Protein AF-A0A0L0WAA2-F1 (afdb_monomer_lite)

Radius of gyration: 68.84 Å; chains: 1; bounding box: 153×49×194 Å

Organism: Gottschalkia purinilytica (NCBI:txid1503)

Secondary structure (DSSP, 8-state):
------HHHHHHHHTTSS---SEEEEEPEE--SPEEE-STT-EEEEEEEEEE-TTSSSEEEEEEEEEEEEEEE---TT----EEEEEEEEEEEEEETT-SSPEEEEEEEEEEEEEPPTT-S--EEEEEEEEEEEEE-TT-TT-EEEEEEEEEEEEEESEEEEEEEEEEEEEEEE-HHHHHHHHHHHHHHHHHHHHHHHHHHHHHHHHHHHHHHHHHHHHHHHHHHHHHHHHHHHHHHHHHHHHHHHHHHHHHHHHHHHHHHHHHHHHHHHHHHHHHHHHHHHHHHHHHHTTTSSSS---

InterPro domains:
  IPR027972 Protein of unknown function DUF4489 [PF14879] (26-158)

pLDDT: mean 84.7, std 15.63, range [40.78, 98.44]

Foldseek 3Di:
DDPPPPPVVVLVVLLPDDQPDQKDKWWWDADAPWDKDADAFDKDWGIKTKDFLLRARQKKKKKKKKWKKKKKFQDDPPDPDQKKKWKKKKWKWKDWPPDPDTDTDDMDMDIDIDGDDPPDRIDIDMDMDMDMDIDRCPDDNGTTMMITMMMGTNDTGRMMMIIHDIIMMMMIGHPCPVVVVVVVVVVVVVVVVVVVVVVVVVVVVVVVVVVVVVVVVVVVVVVVVVVVVVVVVVVVVVVVVVVVVVVVVVVVVVVVVVVVVVVVVVVVVVVVVVVVVVVVVVVVVVVVVVVVVVPDDDD

Sequence (299 aa):
MSDRFDYREHHRRKCRRDCPKKILLICGNSVSSGVTTHKRGDRIRLASVFVDTSCVCRPIVKIEFSNNIRFETDFDDKCKKEEAQIRIRYDLFRKCKREFTPQLLDTWIFEREIESEKGKIELTTTDTVSFHFCSNNEAHFDERCEYFVVATTEEAENAKATFLKSAISAFVQDDFEEDEKEEKEHHHRREEEEHRRRKEREHCRREEEERCRREEEEHRRRKEREHYRREEEERCRREEEYRRRKEREHHRREEEERCRREEEEHRRRKEREHRRKEGRRERKRNHIDDFYWEFDFNI

Structure (mmCIF, N/CA/C/O backbone):
data_AF-A0A0L0WAA2-F1
#
_entry.id   AF-A0A0L0WAA2-F1
#
loop_
_atom_site.group_PDB
_atom_site.id
_atom_site.type_symbol
_atom_site.label_atom_id
_atom_site.label_alt_id
_atom_site.label_comp_id
_atom_site.label_asym_id
_atom_site.label_entity_id
_atom_site.label_seq_id
_atom_site.pdbx_PDB_ins_code
_atom_site.Cartn_x
_atom_site.Cartn_y
_atom_site.Cartn_z
_atom_site.occupancy
_atom_site.B_iso_or_equiv
_atom_site.auth_seq_id
_atom_site.auth_comp_id
_atom_site.auth_asym_id
_atom_site.auth_atom_id
_atom_site.pdbx_PDB_model_num
ATOM 1 N N . MET A 1 1 ? -21.030 13.185 -12.677 1.00 40.78 1 MET A N 1
ATOM 2 C CA . MET A 1 1 ? -20.722 11.880 -12.059 1.00 40.78 1 MET A CA 1
ATOM 3 C C . MET A 1 1 ? -19.889 11.111 -13.064 1.00 40.78 1 MET A C 1
ATOM 5 O O . MET A 1 1 ? -20.448 10.445 -13.919 1.00 40.78 1 MET A O 1
ATOM 9 N N . SER A 1 2 ? -18.576 11.338 -13.062 1.00 41.94 2 SER A N 1
ATOM 10 C CA . SER A 1 2 ? -17.657 10.574 -13.905 1.00 41.94 2 SER A CA 1
ATOM 11 C C . SER A 1 2 ? -17.269 9.329 -13.130 1.00 41.94 2 SER A C 1
ATOM 13 O O . SER A 1 2 ? -16.678 9.458 -12.056 1.00 41.94 2 SER A O 1
ATOM 15 N N . ASP A 1 3 ? -17.617 8.156 -13.653 1.00 44.72 3 ASP A N 1
ATOM 16 C CA . ASP A 1 3 ? -17.055 6.891 -13.197 1.00 44.72 3 ASP A CA 1
ATOM 17 C C . ASP A 1 3 ? -15.532 6.996 -13.296 1.00 44.72 3 ASP A C 1
ATOM 19 O O . ASP A 1 3 ? -14.950 6.982 -14.384 1.00 44.72 3 ASP A O 1
ATOM 23 N N . ARG A 1 4 ? -14.868 7.158 -12.146 1.00 45.38 4 ARG A N 1
ATOM 24 C CA . ARG A 1 4 ? -13.441 6.868 -12.030 1.00 45.38 4 ARG A CA 1
ATOM 25 C C . ARG A 1 4 ? -13.322 5.372 -12.259 1.00 45.38 4 ARG A C 1
ATOM 27 O O . ARG A 1 4 ? -13.517 4.590 -11.337 1.00 45.38 4 ARG A O 1
ATOM 34 N N . PHE A 1 5 ? -13.056 4.992 -13.503 1.00 50.69 5 PHE A N 1
ATOM 35 C CA . PHE A 1 5 ? -12.617 3.650 -13.839 1.00 50.69 5 PHE A CA 1
ATOM 36 C C . PHE A 1 5 ? -11.362 3.382 -13.006 1.00 50.69 5 PHE A C 1
ATOM 38 O O . PHE A 1 5 ? -10.297 3.940 -13.280 1.00 50.69 5 PHE A O 1
ATOM 45 N N . ASP A 1 6 ? -11.511 2.613 -11.928 1.00 56.47 6 ASP A N 1
ATOM 46 C CA . ASP A 1 6 ? -10.392 2.220 -11.087 1.00 56.47 6 ASP A CA 1
ATOM 47 C C . ASP A 1 6 ? -9.574 1.194 -11.871 1.00 56.47 6 ASP A C 1
ATOM 49 O O . ASP A 1 6 ? -9.855 -0.008 -11.873 1.00 56.47 6 ASP A O 1
ATOM 53 N N . TYR A 1 7 ? -8.594 1.707 -12.619 1.00 53.12 7 TYR A N 1
ATOM 54 C CA . TYR A 1 7 ? -7.679 0.927 -13.446 1.00 53.12 7 TYR A CA 1
ATOM 55 C C . TYR A 1 7 ? -7.130 -0.271 -12.644 1.00 53.12 7 TYR A C 1
ATOM 57 O O . TYR A 1 7 ? -7.097 -1.390 -13.159 1.00 53.12 7 TYR A O 1
ATOM 65 N N . ARG A 1 8 ? -6.834 -0.091 -11.343 1.00 54.56 8 ARG A N 1
ATOM 66 C CA . ARG A 1 8 ? -6.299 -1.141 -10.456 1.00 54.56 8 ARG A CA 1
ATOM 67 C C . ARG A 1 8 ? -7.242 -2.335 -10.274 1.00 54.56 8 ARG A C 1
ATOM 69 O O . ARG A 1 8 ? -6.770 -3.472 -10.216 1.00 54.56 8 ARG A O 1
ATOM 76 N N . GLU A 1 9 ? -8.558 -2.128 -10.215 1.00 58.09 9 GLU A N 1
ATOM 77 C CA . GLU A 1 9 ? -9.506 -3.229 -9.987 1.00 58.09 9 GLU A CA 1
ATOM 78 C C . GLU A 1 9 ? -9.706 -4.095 -11.245 1.00 58.09 9 GLU A C 1
ATOM 80 O O . GLU A 1 9 ? -9.811 -5.323 -11.156 1.00 58.09 9 GLU A O 1
ATOM 85 N N . HIS A 1 10 ? -9.671 -3.484 -12.435 1.00 58.81 10 HIS A N 1
ATOM 86 C CA . HIS A 1 10 ? -9.688 -4.220 -13.703 1.00 58.81 10 HIS A CA 1
ATOM 87 C C . HIS A 1 10 ? -8.407 -5.060 -13.889 1.00 58.81 10 HIS A C 1
ATOM 89 O O . HIS A 1 10 ? -8.474 -6.205 -14.350 1.00 58.81 10 HIS A O 1
ATOM 95 N N . HIS A 1 11 ? -7.246 -4.544 -13.461 1.00 56.97 11 HIS A N 1
ATOM 96 C CA . HIS A 1 11 ? -5.961 -5.255 -13.523 1.00 56.97 11 HIS A CA 1
ATOM 97 C C . HIS A 1 11 ? -5.935 -6.538 -12.682 1.00 56.97 11 HIS A C 1
ATOM 99 O O . HIS A 1 11 ? -5.558 -7.595 -13.194 1.00 56.97 11 HIS A O 1
ATOM 105 N N . ARG A 1 12 ? -6.431 -6.494 -11.436 1.00 58.66 12 ARG A N 1
ATOM 106 C CA . ARG A 1 12 ? -6.496 -7.680 -10.556 1.00 58.66 12 ARG A CA 1
ATOM 107 C C . ARG A 1 12 ? -7.347 -8.818 -11.130 1.00 58.66 12 ARG A C 1
ATOM 109 O O . ARG A 1 12 ? -7.097 -9.985 -10.829 1.00 58.66 12 ARG A O 1
ATOM 116 N N . ARG A 1 13 ? -8.349 -8.508 -11.962 1.00 58.72 13 ARG A N 1
ATOM 117 C CA . ARG A 1 13 ? -9.234 -9.517 -12.571 1.00 58.72 13 ARG A CA 1
ATOM 118 C C . ARG A 1 13 ? -8.616 -10.196 -13.800 1.00 58.72 13 ARG A C 1
ATOM 120 O O . ARG A 1 13 ? -8.837 -11.392 -13.973 1.00 58.72 13 ARG A O 1
ATOM 127 N N . LYS A 1 14 ? -7.827 -9.482 -14.619 1.00 57.78 14 LYS A N 1
ATOM 128 C CA . LYS A 1 14 ? -7.206 -10.030 -15.848 1.00 57.78 14 LYS A CA 1
ATOM 129 C C . LYS A 1 14 ? -5.968 -10.893 -15.551 1.00 57.78 14 LYS A C 1
ATOM 131 O O . LYS A 1 14 ? -5.749 -11.897 -16.218 1.00 57.78 14 LYS A O 1
ATOM 136 N N . CYS A 1 15 ? -5.230 -10.564 -14.491 1.00 62.72 15 CYS A N 1
ATOM 137 C CA . CYS A 1 15 ? -4.008 -11.261 -14.077 1.00 62.72 15 CYS A CA 1
ATOM 138 C C . CYS A 1 15 ? -4.201 -12.666 -13.483 1.00 62.72 15 CYS A C 1
ATOM 140 O O . CYS A 1 15 ? -3.246 -13.425 -13.354 1.00 62.72 15 CYS A O 1
ATOM 142 N N . ARG A 1 16 ? -5.428 -13.034 -13.100 1.00 56.88 16 ARG A N 1
ATOM 143 C CA . ARG A 1 16 ? -5.663 -14.174 -12.202 1.00 56.88 16 ARG A CA 1
ATOM 144 C C . ARG A 1 16 ? -5.927 -15.529 -12.858 1.00 56.88 16 ARG A C 1
ATOM 146 O O . ARG A 1 16 ? -6.114 -16.472 -12.095 1.00 56.88 16 ARG A O 1
ATOM 153 N N . ARG A 1 17 ? -6.021 -15.666 -14.191 1.00 56.12 17 ARG A N 1
ATOM 154 C CA . ARG A 1 17 ? -6.556 -16.927 -14.755 1.00 56.12 17 ARG A CA 1
ATOM 155 C C . ARG A 1 17 ? -5.656 -17.772 -15.658 1.00 56.12 17 ARG A C 1
ATOM 157 O O . ARG A 1 17 ? -5.661 -18.964 -15.413 1.00 56.12 17 ARG A O 1
ATOM 164 N N . ASP A 1 18 ? -4.817 -17.254 -16.561 1.00 62.84 18 ASP A N 1
ATOM 165 C CA . ASP A 1 18 ? -4.109 -18.158 -17.506 1.00 62.84 18 ASP A CA 1
ATOM 166 C C . ASP A 1 18 ? -2.729 -17.664 -18.004 1.00 62.84 18 ASP A C 1
ATOM 168 O O . ASP A 1 18 ? -2.376 -17.843 -19.168 1.00 62.84 18 ASP A O 1
ATOM 172 N N . CYS A 1 19 ? -1.915 -17.025 -17.156 1.00 66.50 19 CYS A N 1
ATOM 173 C CA . CYS A 1 19 ? -0.572 -16.559 -17.544 1.00 66.50 19 CYS A CA 1
ATOM 174 C C . CYS A 1 19 ? 0.540 -17.406 -16.894 1.00 66.50 19 CYS A C 1
ATOM 176 O O . CYS A 1 19 ? 0.898 -17.172 -15.742 1.00 66.50 19 CYS A O 1
ATOM 178 N N . PRO A 1 20 ? 1.113 -18.401 -17.600 1.00 65.69 20 PRO A N 1
ATOM 179 C CA . PRO A 1 20 ? 2.105 -19.314 -17.025 1.00 65.69 20 PRO A CA 1
ATOM 180 C C . PRO A 1 20 ? 3.526 -18.729 -16.913 1.00 65.69 20 PRO A C 1
ATOM 182 O O . PRO A 1 20 ? 4.398 -19.368 -16.325 1.00 65.69 20 PRO A O 1
ATOM 185 N N . LYS A 1 21 ? 3.808 -17.553 -17.495 1.00 65.25 21 LYS A N 1
ATOM 186 C CA . LYS A 1 21 ? 5.178 -17.035 -17.646 1.00 65.25 21 LYS A CA 1
ATOM 187 C C . LYS A 1 21 ? 5.460 -15.890 -16.674 1.00 65.25 21 LYS A C 1
ATOM 189 O O . LYS A 1 21 ? 5.058 -14.763 -16.918 1.00 65.25 21 LYS A O 1
ATOM 194 N N . LYS A 1 22 ? 6.209 -16.187 -15.610 1.00 73.56 22 LYS A N 1
ATOM 195 C CA . LYS A 1 22 ? 6.680 -15.188 -14.630 1.00 73.56 22 LYS A CA 1
ATOM 196 C C . LYS A 1 22 ? 7.890 -14.383 -15.116 1.00 73.56 22 LYS A C 1
ATOM 198 O O . LYS A 1 22 ? 8.146 -13.292 -14.622 1.00 73.56 22 LYS A O 1
ATOM 203 N N . ILE A 1 23 ? 8.650 -14.952 -16.054 1.00 85.00 23 ILE A N 1
ATOM 204 C CA . ILE A 1 23 ? 9.876 -14.375 -16.606 1.00 85.00 23 ILE A CA 1
ATOM 205 C C . ILE A 1 23 ? 9.907 -14.654 -18.112 1.00 85.00 23 ILE A C 1
ATOM 207 O O . ILE A 1 23 ? 9.675 -15.790 -18.537 1.00 85.00 23 ILE A O 1
ATOM 211 N N . LEU A 1 24 ? 10.205 -13.635 -18.917 1.00 89.69 24 LEU A N 1
ATOM 212 C CA . LEU A 1 24 ? 10.452 -13.757 -20.354 1.00 89.69 24 LEU A CA 1
ATOM 213 C C . LEU A 1 24 ? 11.875 -13.306 -20.666 1.00 89.69 24 LEU A C 1
ATOM 215 O O . LEU A 1 24 ? 12.272 -12.209 -20.289 1.00 89.69 24 LEU A O 1
ATOM 219 N N . LEU A 1 25 ? 12.611 -14.122 -21.415 1.00 93.69 25 LEU A N 1
ATOM 220 C CA . LEU A 1 25 ? 13.865 -13.722 -22.043 1.00 93.69 25 LEU A CA 1
ATOM 221 C C . LEU A 1 25 ? 13.669 -13.756 -23.555 1.00 93.69 25 LEU A C 1
ATOM 223 O O . LEU A 1 25 ? 13.279 -14.784 -24.110 1.00 93.69 25 LEU A O 1
ATOM 227 N N . ILE A 1 26 ? 13.903 -12.624 -24.210 1.00 95.50 26 ILE A N 1
ATOM 228 C CA . ILE A 1 26 ? 13.638 -12.440 -25.633 1.00 95.50 26 ILE A CA 1
ATOM 229 C C . ILE A 1 26 ? 14.907 -11.923 -26.298 1.00 95.50 26 ILE A C 1
ATOM 231 O O . ILE A 1 26 ? 15.427 -10.868 -25.938 1.00 95.50 26 ILE A O 1
ATOM 235 N N . CYS A 1 27 ? 15.398 -12.655 -27.292 1.00 96.56 27 CYS A N 1
ATOM 236 C CA . CYS A 1 27 ? 16.476 -12.191 -28.155 1.00 96.56 27 CYS A CA 1
ATOM 237 C C . CYS A 1 27 ? 15.894 -11.352 -29.296 1.00 96.56 27 CYS A C 1
ATOM 239 O O . CYS A 1 27 ? 14.884 -11.718 -29.898 1.00 96.56 27 CYS A O 1
ATOM 241 N N . GLY A 1 28 ? 16.522 -10.218 -29.583 1.00 94.69 28 GLY A N 1
ATOM 242 C CA . GLY A 1 28 ? 16.161 -9.364 -30.699 1.00 94.69 28 GLY A CA 1
ATOM 243 C C . GLY A 1 28 ? 16.836 -9.758 -32.005 1.00 94.69 28 GLY A C 1
ATOM 244 O O . GLY A 1 28 ? 17.764 -10.562 -32.056 1.00 94.69 28 GLY A O 1
ATOM 245 N N . ASN A 1 29 ? 16.363 -9.122 -33.067 1.00 94.56 29 ASN A N 1
ATOM 246 C CA . ASN A 1 29 ? 16.971 -9.144 -34.384 1.00 94.56 29 ASN A CA 1
ATOM 247 C C . ASN A 1 29 ? 18.016 -8.035 -34.480 1.00 94.56 29 ASN A C 1
ATOM 249 O O . ASN A 1 29 ? 17.826 -6.936 -33.952 1.00 94.56 29 ASN A O 1
ATOM 253 N N . SER A 1 30 ? 19.087 -8.293 -35.214 1.00 89.94 30 SER A N 1
ATOM 254 C CA . SER A 1 30 ? 20.117 -7.301 -35.480 1.00 89.94 30 SER A CA 1
ATOM 255 C C . SER A 1 30 ? 20.513 -7.262 -36.939 1.00 89.94 30 SER A C 1
ATOM 257 O O . SER A 1 30 ? 20.280 -8.202 -37.701 1.00 89.94 30 SER A O 1
ATOM 259 N N . VAL A 1 31 ? 21.115 -6.144 -37.334 1.00 82.06 31 VAL A N 1
ATOM 260 C CA . VAL A 1 31 ? 21.736 -6.032 -38.647 1.00 82.06 31 VAL A CA 1
ATOM 261 C C . VAL A 1 31 ? 23.083 -6.753 -38.586 1.00 82.06 31 VAL A C 1
ATOM 263 O O . VAL A 1 31 ? 24.040 -6.279 -37.980 1.00 82.06 31 VAL A O 1
ATOM 266 N N . SER A 1 32 ? 23.138 -7.953 -39.164 1.00 65.44 32 SER A N 1
ATOM 267 C CA . SER A 1 32 ? 24.325 -8.818 -39.141 1.00 65.44 32 SER A CA 1
ATOM 268 C C . SER A 1 32 ? 25.432 -8.356 -40.090 1.00 65.44 32 SER A C 1
ATOM 270 O O . SER A 1 32 ? 26.602 -8.665 -39.870 1.00 65.44 32 SER A O 1
ATOM 272 N N . SER A 1 33 ? 25.069 -7.637 -41.153 1.00 72.88 33 SER A N 1
ATOM 273 C CA . SER A 1 33 ? 26.006 -7.152 -42.164 1.00 72.88 33 SER A CA 1
ATOM 274 C C . SER A 1 33 ? 26.511 -5.780 -41.754 1.00 72.88 33 SER A C 1
ATOM 276 O O . SER A 1 33 ? 25.714 -4.854 -41.637 1.00 72.88 33 SER A O 1
ATOM 278 N N . GLY A 1 34 ? 27.817 -5.674 -41.503 1.00 79.31 34 GLY A N 1
ATOM 279 C CA . GLY A 1 34 ? 28.433 -4.464 -40.972 1.00 79.31 34 GLY A CA 1
ATOM 280 C C . GLY A 1 34 ? 27.985 -3.210 -41.716 1.00 79.31 34 GLY A C 1
ATOM 281 O O . GLY A 1 34 ? 28.199 -3.103 -42.923 1.00 79.31 34 GLY A O 1
ATOM 282 N N . VAL A 1 35 ? 27.333 -2.286 -41.008 1.00 86.00 35 VAL A N 1
ATOM 283 C CA . VAL A 1 35 ? 26.841 -1.042 -41.609 1.00 86.00 35 VAL A CA 1
ATOM 284 C C . VAL A 1 35 ? 27.875 0.041 -41.374 1.00 86.00 35 VAL A C 1
ATOM 286 O O . VAL A 1 35 ? 28.273 0.287 -40.236 1.00 86.00 35 VAL A O 1
ATOM 289 N N . THR A 1 36 ? 28.317 0.674 -42.452 1.00 85.44 36 THR A N 1
ATOM 290 C CA . THR A 1 36 ? 29.324 1.731 -42.405 1.00 85.44 36 THR A CA 1
ATOM 291 C C . THR A 1 36 ? 28.667 3.102 -42.384 1.00 85.44 36 THR A C 1
ATOM 293 O O . THR A 1 36 ? 27.793 3.374 -43.207 1.00 85.44 36 THR A O 1
ATOM 296 N N . THR A 1 37 ? 29.147 3.978 -41.513 1.00 84.69 37 THR A N 1
ATOM 297 C CA . THR A 1 37 ? 28.809 5.401 -41.482 1.00 84.69 37 THR A CA 1
ATOM 298 C C . THR A 1 37 ? 30.073 6.232 -41.667 1.00 84.69 37 THR A C 1
ATOM 300 O O . THR A 1 37 ? 31.139 5.893 -41.147 1.00 84.69 37 THR A O 1
ATOM 303 N N . HIS A 1 38 ? 29.953 7.293 -42.455 1.00 79.56 38 HIS A N 1
ATOM 304 C CA . HIS A 1 38 ? 31.058 8.207 -42.756 1.00 79.56 38 HIS A CA 1
ATOM 305 C C . HIS A 1 38 ? 30.597 9.662 -42.875 1.00 79.56 38 HIS A C 1
ATOM 307 O O . HIS A 1 38 ? 31.429 10.548 -43.049 1.00 79.56 38 HIS A O 1
ATOM 313 N N . LYS A 1 39 ? 29.285 9.934 -42.800 1.00 86.38 39 LYS A N 1
ATOM 314 C CA . LYS A 1 39 ? 28.746 11.287 -42.909 1.00 86.38 39 LYS A CA 1
ATOM 315 C C . LYS A 1 39 ? 28.014 11.682 -41.641 1.00 86.38 39 LYS A C 1
ATOM 317 O O . LYS A 1 39 ? 27.246 10.923 -41.049 1.00 86.38 39 LYS A O 1
ATOM 322 N N . ARG A 1 40 ? 28.218 12.940 -41.263 1.00 90.56 40 ARG A N 1
ATOM 323 C CA . ARG A 1 40 ? 27.422 13.603 -40.237 1.00 90.56 40 ARG A CA 1
ATOM 324 C C . ARG A 1 40 ? 25.937 13.529 -40.598 1.00 90.56 40 ARG A C 1
ATOM 326 O O . ARG A 1 40 ? 25.539 13.925 -41.691 1.00 90.56 40 ARG A O 1
ATOM 333 N N . GLY A 1 41 ? 25.131 13.067 -39.651 1.00 91.12 41 GLY A N 1
ATOM 334 C CA . GLY A 1 41 ? 23.687 12.907 -39.786 1.00 91.12 41 GLY A CA 1
ATOM 335 C C . GLY A 1 41 ? 23.235 11.538 -40.295 1.00 91.12 41 GLY A C 1
ATOM 336 O O . GLY A 1 41 ? 22.026 11.316 -40.358 1.00 91.12 41 GLY A O 1
ATOM 337 N N . ASP A 1 42 ? 24.149 10.615 -40.618 1.00 92.44 42 ASP A N 1
ATOM 338 C CA . ASP A 1 42 ? 23.788 9.240 -40.971 1.00 92.44 42 ASP A CA 1
ATOM 339 C C . ASP A 1 42 ? 23.058 8.579 -39.792 1.00 92.44 42 ASP A C 1
ATOM 341 O O . ASP A 1 42 ? 23.566 8.547 -38.669 1.00 92.44 42 ASP A O 1
ATOM 345 N N . ARG A 1 43 ? 21.848 8.062 -40.046 1.00 95.31 43 ARG A N 1
ATOM 346 C CA . ARG A 1 43 ? 21.000 7.383 -39.054 1.00 95.31 43 ARG A CA 1
ATOM 347 C C . ARG A 1 43 ? 20.798 5.933 -39.449 1.00 95.31 43 ARG A C 1
ATOM 349 O O . ARG A 1 43 ? 20.214 5.646 -40.493 1.00 95.31 43 ARG A O 1
ATOM 356 N N . ILE A 1 44 ? 21.234 5.019 -38.592 1.00 94.62 44 ILE A N 1
ATOM 357 C CA . ILE A 1 44 ? 21.217 3.583 -38.859 1.00 94.62 44 ILE A CA 1
ATOM 358 C C . ILE A 1 44 ? 20.502 2.872 -37.719 1.00 94.62 44 ILE A C 1
ATOM 360 O O . ILE A 1 44 ? 20.854 3.010 -36.550 1.00 94.62 44 ILE A O 1
ATOM 364 N N . ARG A 1 45 ? 19.502 2.062 -38.060 1.00 96.38 45 ARG A N 1
ATOM 365 C CA . ARG A 1 45 ? 18.852 1.166 -37.105 1.00 96.38 45 ARG A CA 1
ATOM 366 C C . ARG A 1 45 ? 19.720 -0.077 -36.911 1.00 96.38 45 ARG A C 1
ATOM 368 O O . ARG A 1 45 ? 19.925 -0.820 -37.864 1.00 96.38 45 ARG A O 1
ATOM 375 N N . LEU A 1 46 ? 20.208 -0.303 -35.693 1.00 96.31 46 LEU A N 1
ATOM 376 C CA . LEU A 1 46 ? 21.191 -1.355 -35.403 1.00 96.31 46 LEU A CA 1
ATOM 377 C C . LEU A 1 46 ? 20.554 -2.682 -34.986 1.00 96.31 46 LEU A C 1
ATOM 379 O O . LEU A 1 46 ? 20.964 -3.754 -35.433 1.00 96.31 46 LEU A O 1
ATOM 383 N N . ALA A 1 47 ? 19.551 -2.619 -34.114 1.00 97.19 47 ALA A N 1
ATOM 384 C CA . ALA A 1 47 ? 18.892 -3.804 -33.585 1.00 97.19 47 ALA A CA 1
ATOM 385 C C . ALA A 1 47 ? 17.462 -3.498 -33.134 1.00 97.19 47 ALA A C 1
ATOM 387 O O . ALA A 1 47 ? 17.107 -2.341 -32.887 1.00 97.19 47 ALA A O 1
ATOM 388 N N . SER A 1 48 ? 16.642 -4.541 -33.028 1.00 97.44 48 SER A N 1
ATOM 389 C CA . SER A 1 48 ? 15.267 -4.456 -32.542 1.00 97.44 48 SER A CA 1
ATOM 390 C C . SER A 1 48 ? 14.799 -5.723 -31.836 1.00 97.44 48 SER A C 1
ATOM 392 O O . SER A 1 48 ? 15.065 -6.817 -32.322 1.00 97.44 48 SER A O 1
ATOM 394 N N . VAL A 1 49 ? 14.018 -5.596 -30.767 1.00 97.31 49 VAL A N 1
ATOM 395 C CA . VAL A 1 49 ? 13.362 -6.711 -30.071 1.00 97.31 49 VAL A CA 1
ATOM 396 C C . VAL A 1 49 ? 11.869 -6.435 -29.915 1.00 97.31 49 VAL A C 1
ATOM 398 O O . VAL A 1 49 ? 11.463 -5.320 -29.593 1.00 97.31 49 VAL A O 1
ATOM 401 N N . PHE A 1 50 ? 11.044 -7.455 -30.149 1.00 95.69 50 PHE A N 1
ATOM 402 C CA . PHE A 1 50 ? 9.605 -7.390 -29.905 1.00 95.69 50 PHE A CA 1
ATOM 403 C C . PHE A 1 50 ? 9.294 -7.999 -28.548 1.00 95.69 50 PHE A C 1
ATOM 405 O O . PHE A 1 50 ? 9.542 -9.180 -28.323 1.00 95.69 50 PHE A O 1
ATOM 412 N N . VAL A 1 51 ? 8.722 -7.196 -27.662 1.00 93.56 51 VAL A N 1
ATOM 413 C CA . VAL A 1 51 ? 8.343 -7.611 -26.317 1.00 93.56 51 VAL A CA 1
ATOM 414 C C . VAL A 1 51 ? 6.828 -7.715 -26.259 1.00 93.56 51 VAL A C 1
ATOM 416 O O . VAL A 1 51 ? 6.119 -6.738 -26.496 1.00 93.56 51 VAL A O 1
ATOM 419 N N . ASP A 1 52 ? 6.331 -8.918 -25.982 1.00 90.12 52 ASP A N 1
ATOM 420 C CA . ASP A 1 52 ? 4.907 -9.185 -25.796 1.00 90.12 52 ASP A CA 1
ATOM 421 C C . ASP A 1 52 ? 4.630 -9.372 -24.304 1.00 90.12 52 ASP A C 1
ATOM 423 O O . ASP A 1 52 ? 4.935 -10.416 -23.725 1.00 90.12 52 ASP A O 1
ATOM 427 N N . THR A 1 53 ? 4.100 -8.325 -23.675 1.00 87.69 53 THR A N 1
ATOM 428 C CA . THR A 1 53 ? 3.785 -8.311 -22.244 1.00 87.69 53 THR A CA 1
ATOM 429 C C . THR A 1 53 ? 2.337 -8.694 -21.947 1.00 87.69 53 THR A C 1
ATOM 431 O O . THR A 1 53 ? 1.919 -8.627 -20.797 1.00 87.69 53 THR A O 1
ATOM 434 N N . SER A 1 54 ? 1.569 -9.147 -22.949 1.00 83.62 54 SER A N 1
ATOM 435 C CA . SER A 1 54 ? 0.146 -9.496 -22.787 1.00 83.62 54 SER A CA 1
ATOM 436 C C . SER A 1 54 ? -0.118 -10.589 -21.745 1.00 83.62 54 SER A C 1
ATOM 438 O O . SER A 1 54 ? -1.229 -10.686 -21.223 1.00 83.62 54 SER A O 1
ATOM 440 N N . CYS A 1 55 ? 0.899 -11.398 -21.431 1.00 80.38 55 CYS A N 1
ATOM 441 C CA . CYS A 1 55 ? 0.832 -12.478 -20.449 1.00 80.38 55 CYS A CA 1
ATOM 442 C C . CYS A 1 55 ? 1.676 -12.240 -19.185 1.00 80.38 55 CYS A C 1
ATOM 444 O O . CYS A 1 55 ? 1.978 -13.206 -18.488 1.00 80.38 55 CYS A O 1
ATOM 446 N N . VAL A 1 56 ? 2.103 -11.004 -18.911 1.00 81.94 56 VAL A N 1
ATOM 447 C CA . VAL A 1 56 ? 2.873 -10.653 -17.705 1.00 81.94 56 VAL A CA 1
ATOM 448 C C . VAL A 1 56 ? 2.109 -9.575 -16.946 1.00 81.94 56 VAL A C 1
ATOM 450 O O . VAL A 1 56 ? 1.674 -8.589 -17.544 1.00 81.94 56 VAL A O 1
ATOM 453 N N . CYS A 1 57 ? 1.917 -9.755 -15.644 1.00 78.62 57 CYS A N 1
ATOM 454 C CA . CYS A 1 57 ? 1.322 -8.729 -14.803 1.00 78.62 57 CYS A CA 1
ATOM 455 C C . CYS A 1 57 ? 2.400 -7.725 -14.424 1.00 78.62 57 CYS A C 1
ATOM 457 O O . CYS A 1 57 ? 3.555 -8.085 -14.255 1.00 78.62 57 CYS A O 1
ATOM 459 N N . ARG A 1 58 ? 2.059 -6.433 -14.413 1.00 79.38 58 ARG A N 1
ATOM 460 C CA . ARG A 1 58 ? 3.004 -5.361 -14.055 1.00 79.38 58 ARG A CA 1
ATOM 461 C C . ARG A 1 58 ? 4.440 -5.557 -14.622 1.00 79.38 58 ARG A C 1
ATOM 463 O O . ARG A 1 58 ? 5.398 -5.483 -13.862 1.00 79.38 58 ARG A O 1
ATOM 470 N N . PRO A 1 59 ? 4.614 -5.841 -15.933 1.00 87.19 59 PRO A N 1
ATOM 471 C CA . PRO A 1 59 ? 5.900 -6.104 -16.564 1.00 87.19 59 PRO A CA 1
ATOM 472 C C . PRO A 1 59 ? 6.921 -5.005 -16.290 1.00 87.19 59 PRO A C 1
ATOM 474 O O . PRO A 1 59 ? 6.762 -3.855 -16.712 1.00 87.19 59 PRO A O 1
ATOM 477 N N . ILE A 1 60 ? 8.026 -5.418 -15.689 1.00 90.00 60 ILE A N 1
ATOM 478 C CA . ILE A 1 60 ? 9.287 -4.695 -15.680 1.00 90.00 60 ILE A CA 1
ATOM 479 C C . ILE A 1 60 ? 10.067 -5.172 -16.898 1.00 90.00 60 ILE A C 1
ATOM 481 O O . ILE A 1 60 ? 10.419 -6.348 -16.992 1.00 90.00 60 ILE A O 1
ATOM 485 N N . VAL A 1 61 ? 10.314 -4.271 -17.850 1.00 93.19 61 VAL A N 1
ATOM 486 C CA . VAL A 1 61 ? 11.081 -4.579 -19.063 1.00 93.19 61 VAL A CA 1
ATOM 487 C C . VAL A 1 61 ? 12.489 -4.027 -18.910 1.00 93.19 61 VAL A C 1
ATOM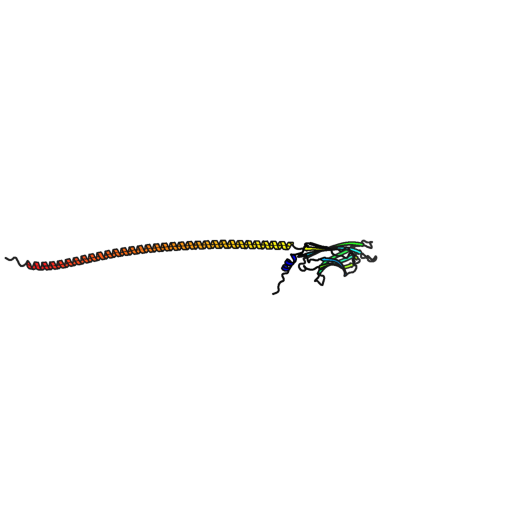 489 O O . VAL A 1 61 ? 12.687 -2.813 -18.856 1.00 93.19 61 VAL A O 1
ATOM 492 N N . LYS A 1 62 ? 13.472 -4.923 -18.894 1.00 96.12 62 LYS A N 1
ATOM 493 C CA . LYS A 1 62 ? 14.895 -4.606 -18.964 1.00 96.12 62 LYS A CA 1
ATOM 494 C C . LYS A 1 62 ? 15.405 -4.881 -20.375 1.00 96.12 62 LYS A C 1
ATOM 496 O O . LYS A 1 62 ? 15.285 -5.996 -20.870 1.00 96.12 62 LYS A O 1
ATOM 501 N N . ILE A 1 63 ? 15.976 -3.874 -21.017 1.00 97.69 63 ILE A N 1
ATOM 502 C CA . ILE A 1 63 ? 16.626 -3.970 -22.322 1.00 97.69 63 ILE A CA 1
ATOM 503 C C . ILE A 1 63 ? 18.133 -4.002 -22.112 1.00 97.69 63 ILE A C 1
ATOM 505 O O . ILE A 1 63 ? 18.676 -3.194 -21.361 1.00 97.69 63 ILE A O 1
ATOM 509 N N . GLU A 1 64 ? 18.804 -4.911 -22.805 1.00 98.19 64 GLU A N 1
ATOM 510 C CA . GLU A 1 64 ? 20.260 -4.977 -22.867 1.00 98.19 64 GLU A CA 1
ATOM 511 C C . GLU A 1 64 ? 20.683 -4.859 -24.327 1.00 98.19 64 GLU A C 1
ATOM 513 O O . GLU A 1 64 ? 20.160 -5.555 -25.200 1.00 98.19 64 GLU A O 1
ATOM 518 N N . PHE A 1 65 ? 21.614 -3.952 -24.602 1.00 97.94 65 PHE A N 1
ATOM 519 C CA . PHE A 1 65 ? 22.166 -3.746 -25.932 1.00 97.94 65 PHE A CA 1
ATOM 520 C C . PHE A 1 65 ? 23.684 -3.843 -25.886 1.00 97.94 65 PHE A C 1
ATOM 522 O O . PHE A 1 65 ? 24.324 -3.342 -24.961 1.00 97.94 65 PHE A O 1
ATOM 529 N N . SER A 1 66 ? 24.258 -4.456 -26.916 1.00 97.19 66 SER A N 1
ATOM 530 C CA . SER A 1 66 ? 25.694 -4.446 -27.165 1.00 97.19 66 SER A CA 1
ATOM 531 C C . SER A 1 66 ? 25.985 -4.309 -28.654 1.00 97.19 66 SER A C 1
ATOM 533 O O . SER A 1 66 ? 25.219 -4.759 -29.509 1.00 97.19 66 SER A O 1
ATOM 535 N N . ASN A 1 67 ? 27.095 -3.664 -28.982 1.00 95.94 67 ASN A N 1
ATOM 536 C CA . ASN A 1 67 ? 27.560 -3.510 -30.345 1.00 95.94 67 ASN A CA 1
ATOM 537 C C . ASN A 1 67 ? 29.079 -3.368 -30.381 1.00 95.94 67 ASN A C 1
ATOM 539 O O . ASN A 1 67 ? 29.660 -2.693 -29.537 1.00 95.94 67 ASN A O 1
ATOM 543 N N . ASN A 1 68 ? 29.704 -3.959 -31.395 1.00 94.88 68 ASN A N 1
ATOM 544 C CA . ASN A 1 68 ? 31.113 -3.744 -31.675 1.00 94.88 68 ASN A CA 1
ATOM 545 C C . ASN A 1 68 ? 31.232 -2.691 -32.771 1.00 94.88 68 ASN A C 1
ATOM 547 O O . ASN A 1 68 ? 30.571 -2.801 -33.798 1.00 94.88 68 ASN A O 1
ATOM 551 N N . ILE A 1 69 ? 32.097 -1.705 -32.598 1.00 94.31 69 ILE A N 1
ATOM 552 C CA . ILE A 1 69 ? 32.328 -0.665 -33.595 1.00 94.31 69 ILE A CA 1
ATOM 553 C C . ILE A 1 69 ? 33.758 -0.812 -34.073 1.00 94.31 69 ILE A C 1
ATOM 555 O O . ILE A 1 69 ? 34.690 -0.673 -33.283 1.00 94.31 69 ILE A O 1
ATOM 559 N N . ARG A 1 70 ? 33.935 -1.109 -35.359 1.00 93.94 70 ARG A N 1
ATOM 560 C CA . ARG A 1 70 ? 35.240 -1.050 -36.013 1.00 93.94 70 ARG A CA 1
ATOM 561 C C . ARG A 1 70 ? 35.446 0.352 -36.567 1.00 93.94 70 ARG A C 1
ATOM 563 O O . ARG A 1 70 ? 34.600 0.833 -37.314 1.00 93.94 70 ARG A O 1
ATOM 570 N N . PHE A 1 71 ? 36.575 0.962 -36.244 1.00 90.50 71 PHE A N 1
ATOM 571 C CA . PHE A 1 71 ? 36.977 2.256 -36.777 1.00 90.50 71 PHE A CA 1
ATOM 572 C C . PHE A 1 71 ? 38.077 2.052 -37.804 1.00 90.50 71 PHE A C 1
ATOM 574 O O . PHE A 1 71 ? 38.992 1.264 -37.573 1.00 90.50 71 PHE A O 1
ATOM 581 N N . GLU A 1 72 ? 37.953 2.743 -38.926 1.00 89.50 72 GLU A N 1
ATOM 582 C CA . GLU A 1 72 ? 38.928 2.794 -40.009 1.00 89.50 72 GLU A CA 1
ATOM 583 C C . GLU A 1 72 ? 39.267 4.271 -40.222 1.00 89.50 72 GLU A C 1
ATOM 585 O O . GLU A 1 72 ? 38.366 5.090 -40.409 1.00 89.50 72 GLU A O 1
ATOM 590 N N . THR A 1 73 ? 40.544 4.626 -40.140 1.00 85.69 73 THR A N 1
ATOM 591 C CA . THR A 1 73 ? 41.022 5.980 -40.445 1.00 85.69 73 THR A CA 1
ATOM 592 C C . THR A 1 73 ? 41.506 6.039 -41.885 1.00 85.69 73 THR A C 1
ATOM 594 O O . THR A 1 73 ? 42.236 5.143 -42.306 1.00 85.69 73 THR A O 1
ATOM 597 N N . ASP A 1 74 ? 41.145 7.094 -42.608 1.00 71.50 74 ASP A N 1
ATOM 598 C CA . ASP A 1 74 ? 41.657 7.366 -43.954 1.00 71.50 74 ASP A CA 1
ATOM 599 C C . ASP A 1 74 ? 42.458 8.670 -43.891 1.00 71.50 74 ASP A C 1
ATOM 601 O O . ASP A 1 74 ? 41.894 9.768 -43.909 1.00 71.50 74 ASP A O 1
ATOM 605 N N . PHE A 1 75 ? 43.767 8.548 -43.658 1.00 68.44 75 PHE A N 1
ATOM 606 C CA . PHE A 1 75 ? 44.662 9.697 -43.579 1.00 68.44 75 PHE A CA 1
ATOM 607 C C . PHE A 1 75 ? 45.258 9.964 -44.961 1.00 68.44 75 PHE A C 1
ATOM 609 O O . PHE A 1 75 ? 46.119 9.223 -45.430 1.00 68.44 75 PHE A O 1
ATOM 616 N N . ASP A 1 76 ? 44.850 11.065 -45.593 1.00 64.62 76 ASP A N 1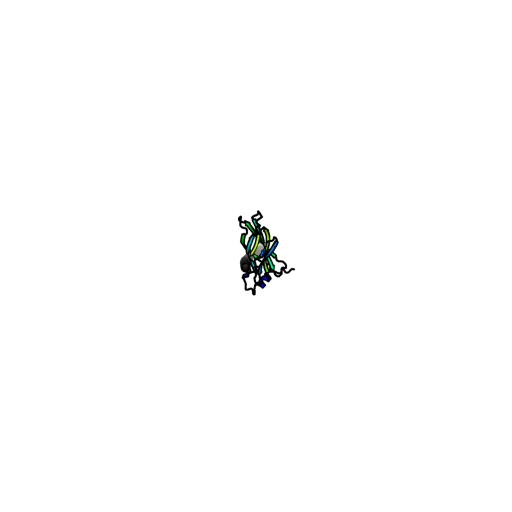
ATOM 617 C CA . ASP A 1 76 ? 45.541 11.565 -46.779 1.00 64.62 76 ASP A CA 1
ATOM 618 C C . ASP A 1 76 ? 46.980 11.972 -46.410 1.00 64.62 76 ASP A C 1
ATOM 620 O O . ASP A 1 76 ? 47.181 12.834 -45.548 1.00 64.62 76 ASP A O 1
ATOM 624 N N . ASP A 1 77 ? 47.975 11.461 -47.150 1.00 63.03 77 ASP A N 1
ATOM 625 C CA . ASP A 1 77 ? 49.427 11.729 -47.016 1.00 63.03 77 ASP A CA 1
ATOM 626 C C . ASP A 1 77 ? 49.821 13.230 -46.961 1.00 63.03 77 ASP A C 1
ATOM 628 O O . ASP A 1 77 ? 50.981 13.583 -46.732 1.00 63.03 77 ASP A O 1
ATOM 632 N N . LYS A 1 78 ? 48.881 14.151 -47.212 1.00 63.34 78 LYS A N 1
ATOM 633 C CA . LYS A 1 78 ? 49.106 15.602 -47.313 1.00 63.34 78 LYS A CA 1
ATOM 634 C C . LYS A 1 78 ? 48.585 16.427 -46.129 1.00 63.34 78 LYS A C 1
ATOM 636 O O . LYS A 1 78 ? 48.907 17.617 -46.068 1.00 63.34 78 LYS A O 1
ATOM 641 N N . CYS A 1 79 ? 47.809 15.862 -45.201 1.00 54.88 79 CYS A N 1
ATOM 642 C CA . CYS A 1 79 ? 47.197 16.628 -44.109 1.00 54.88 79 CYS A CA 1
ATOM 643 C C . CYS A 1 79 ? 48.000 16.542 -42.797 1.00 54.88 79 CYS A C 1
ATOM 645 O O . CYS A 1 79 ? 48.161 15.483 -42.210 1.00 54.88 79 CYS A O 1
ATOM 647 N N . LYS A 1 80 ? 48.477 17.690 -42.292 1.00 57.62 80 LYS A N 1
ATOM 648 C CA . LYS A 1 80 ? 49.292 17.822 -41.061 1.00 57.62 80 LYS A CA 1
ATOM 649 C C . LYS A 1 80 ? 48.513 17.666 -39.738 1.00 57.62 80 LYS A C 1
ATOM 651 O O . LYS A 1 80 ? 48.997 18.125 -38.707 1.00 57.62 80 LYS A O 1
ATOM 656 N N . LYS A 1 81 ? 47.300 17.114 -39.754 1.00 56.84 81 LYS A N 1
ATOM 657 C CA . LYS A 1 81 ? 46.502 16.900 -38.537 1.00 56.84 81 LYS A CA 1
ATOM 658 C C . LYS A 1 81 ? 46.309 15.400 -38.334 1.00 56.84 81 LYS A C 1
ATOM 660 O O . LYS A 1 81 ? 45.636 14.761 -39.131 1.00 56.84 81 LYS A O 1
ATOM 665 N N . GLU A 1 82 ? 46.951 14.883 -37.288 1.00 67.94 82 GLU A N 1
ATOM 666 C CA . GLU A 1 82 ? 47.087 13.458 -36.934 1.00 67.94 82 GLU A CA 1
ATOM 667 C C . GLU A 1 82 ? 45.979 12.978 -35.971 1.00 67.94 82 GLU A C 1
ATOM 669 O O . GLU A 1 82 ? 46.152 11.990 -35.261 1.00 67.94 82 GLU A O 1
ATOM 674 N N . GLU A 1 83 ? 44.845 13.682 -35.927 1.00 77.81 83 GLU A N 1
ATOM 675 C CA . GLU A 1 83 ? 43.734 13.392 -35.018 1.00 77.81 83 GLU A CA 1
ATOM 676 C C . GLU A 1 83 ? 42.494 13.045 -35.843 1.00 77.81 83 GLU A C 1
ATOM 678 O O . GLU A 1 83 ? 42.050 13.826 -36.692 1.00 77.81 83 GLU A O 1
ATOM 683 N N . ALA A 1 84 ? 41.958 11.847 -35.619 1.00 85.00 84 ALA A N 1
ATOM 684 C CA . ALA A 1 84 ? 40.661 11.447 -36.140 1.00 85.00 84 ALA A CA 1
ATOM 685 C C . ALA A 1 84 ? 39.672 11.357 -34.974 1.00 85.00 84 ALA A C 1
ATOM 687 O O . ALA A 1 84 ? 39.971 10.754 -33.942 1.00 85.00 84 ALA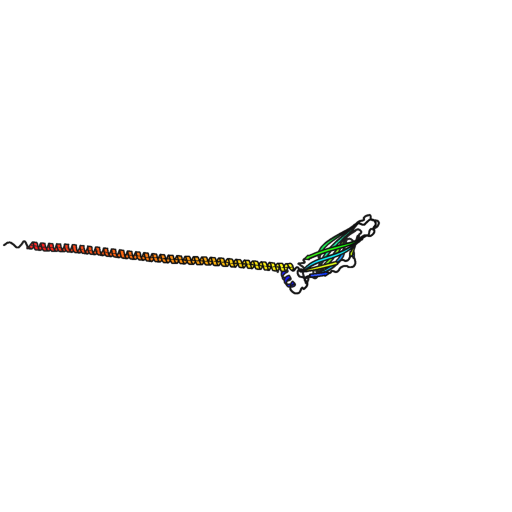 A O 1
ATOM 688 N N . GLN A 1 85 ? 38.494 11.956 -35.130 1.00 90.00 85 GLN A N 1
ATOM 689 C CA . GLN A 1 85 ? 37.484 12.020 -34.076 1.00 90.00 85 GLN A CA 1
ATOM 690 C C . GLN A 1 85 ? 36.138 11.553 -34.609 1.00 90.00 85 GLN A C 1
ATOM 692 O O . GLN A 1 85 ? 35.745 11.855 -35.740 1.00 90.00 85 GLN A O 1
ATOM 697 N N . ILE A 1 86 ? 35.414 10.806 -33.783 1.00 91.69 86 ILE A N 1
ATOM 698 C CA . ILE A 1 86 ? 34.065 10.367 -34.105 1.00 91.69 86 ILE A CA 1
ATOM 699 C C . ILE A 1 86 ? 33.162 10.391 -32.878 1.00 91.69 86 ILE A C 1
ATOM 701 O O . ILE A 1 86 ? 33.522 9.928 -31.794 1.00 91.69 86 ILE A O 1
ATOM 705 N N . ARG A 1 87 ? 31.950 10.901 -33.089 1.00 95.62 87 ARG A N 1
ATOM 706 C CA . ARG A 1 87 ? 30.893 11.018 -32.091 1.00 95.62 87 ARG A CA 1
ATOM 707 C C . ARG A 1 87 ? 29.627 10.350 -32.595 1.00 95.62 87 ARG A C 1
ATOM 709 O O . ARG A 1 87 ? 29.068 10.730 -33.627 1.00 95.62 87 ARG A O 1
ATOM 716 N N . ILE A 1 88 ? 29.171 9.338 -31.867 1.00 96.62 88 ILE A N 1
ATOM 717 C CA . ILE A 1 88 ? 28.009 8.525 -32.222 1.00 96.62 88 ILE A CA 1
ATOM 718 C C . ILE A 1 88 ? 26.989 8.610 -31.092 1.00 96.62 88 ILE A C 1
ATOM 720 O O . ILE A 1 88 ? 27.277 8.245 -29.953 1.00 96.62 88 ILE A O 1
ATOM 724 N N . ARG A 1 89 ? 25.772 9.036 -31.425 1.00 97.88 89 ARG A N 1
ATOM 725 C CA . ARG A 1 89 ? 24.627 9.029 -30.518 1.00 97.88 89 ARG A CA 1
ATOM 726 C C . ARG A 1 89 ? 23.780 7.781 -30.736 1.00 97.88 89 ARG A C 1
ATOM 728 O O . ARG A 1 89 ? 23.367 7.503 -31.858 1.00 97.88 89 ARG A O 1
ATOM 735 N N . TYR A 1 90 ? 23.486 7.060 -29.668 1.00 98.19 90 TYR A N 1
ATOM 736 C CA . TYR A 1 90 ? 22.583 5.919 -29.634 1.00 98.19 90 TYR A CA 1
ATOM 737 C C . TYR A 1 90 ? 21.269 6.340 -29.001 1.00 98.19 90 TYR A C 1
ATOM 739 O O . TYR A 1 90 ? 21.253 6.766 -27.855 1.00 98.19 90 TYR A O 1
ATOM 747 N N . ASP A 1 91 ? 20.174 6.169 -29.725 1.00 98.44 91 ASP A N 1
ATOM 748 C CA . ASP A 1 91 ? 18.830 6.475 -29.252 1.00 98.44 91 ASP A CA 1
ATOM 749 C C . ASP A 1 91 ? 18.033 5.162 -29.137 1.00 98.44 91 ASP A C 1
ATOM 751 O O . ASP A 1 91 ? 17.895 4.428 -30.127 1.00 98.44 91 ASP A O 1
ATOM 755 N N . LEU A 1 92 ? 17.516 4.847 -27.942 1.00 98.31 92 LEU A N 1
ATOM 756 C CA . LEU A 1 92 ? 16.606 3.716 -27.724 1.00 98.31 92 LEU A CA 1
ATOM 757 C C . LEU A 1 92 ? 15.165 4.192 -27.868 1.00 98.31 92 LEU A C 1
ATOM 759 O O . LEU A 1 92 ? 14.693 5.053 -27.127 1.00 98.31 92 LEU A O 1
ATOM 763 N N . PHE A 1 93 ? 14.443 3.570 -28.790 1.00 97.19 93 PHE A N 1
ATOM 764 C CA . PHE A 1 93 ? 13.038 3.845 -29.030 1.00 97.19 93 PHE A CA 1
ATOM 765 C C . PHE A 1 93 ? 12.160 2.676 -28.615 1.00 97.19 93 PHE A C 1
ATOM 767 O O . PHE A 1 93 ? 12.560 1.513 -28.704 1.00 97.19 93 PHE A O 1
ATOM 774 N N . ARG A 1 94 ? 10.921 3.002 -28.252 1.00 95.19 94 ARG A N 1
ATOM 775 C CA . ARG A 1 94 ? 9.810 2.067 -28.087 1.00 95.19 94 ARG A CA 1
ATOM 776 C C . ARG A 1 94 ? 8.681 2.445 -29.031 1.00 95.19 94 ARG A C 1
ATOM 778 O O . ARG A 1 94 ? 8.343 3.616 -29.148 1.00 95.19 94 ARG A O 1
ATOM 785 N N . LYS A 1 95 ? 8.072 1.461 -29.682 1.00 93.81 95 LYS A N 1
ATOM 786 C CA . LYS A 1 95 ? 6.855 1.642 -30.473 1.00 93.81 95 LYS A CA 1
ATOM 787 C C . LYS A 1 95 ? 5.854 0.548 -30.133 1.00 93.81 95 LYS A C 1
ATOM 789 O O . LYS A 1 95 ? 6.060 -0.612 -30.493 1.00 93.81 95 LYS A O 1
ATOM 794 N N . CYS A 1 96 ? 4.778 0.906 -29.447 1.00 91.94 96 CYS A N 1
ATOM 795 C CA . CYS A 1 96 ? 3.689 -0.018 -29.148 1.00 91.94 96 CYS A CA 1
ATOM 796 C C . CYS A 1 96 ? 2.616 -0.009 -30.252 1.00 91.94 96 CYS A C 1
ATOM 798 O O . CYS A 1 96 ? 2.556 0.899 -31.082 1.00 91.94 96 CYS A O 1
ATOM 800 N N . LYS A 1 97 ? 1.777 -1.051 -30.308 1.00 86.00 97 LYS A N 1
ATOM 801 C CA . LYS A 1 97 ? 0.810 -1.271 -31.402 1.00 86.00 97 LYS A CA 1
ATOM 802 C C . LYS A 1 97 ? -0.164 -0.100 -31.600 1.00 86.00 97 LYS A C 1
ATOM 804 O O . LYS A 1 97 ? -0.601 0.118 -32.730 1.00 86.00 97 LYS A O 1
ATOM 809 N N . ARG A 1 98 ? -0.536 0.615 -30.532 1.00 83.94 98 ARG A N 1
ATOM 810 C CA . ARG A 1 98 ? -1.473 1.753 -30.595 1.00 83.94 98 ARG A CA 1
ATOM 811 C C . ARG A 1 98 ? -0.788 3.111 -30.754 1.00 83.94 98 ARG A C 1
ATOM 813 O O . ARG A 1 98 ? -1.473 4.112 -30.953 1.00 83.94 98 ARG A O 1
ATOM 820 N N . GLU A 1 99 ? 0.538 3.156 -30.693 1.00 86.19 99 GLU A N 1
ATOM 821 C CA . GLU A 1 99 ? 1.317 4.382 -30.846 1.00 86.19 99 GLU A CA 1
ATOM 822 C C . GLU A 1 99 ? 1.676 4.602 -32.325 1.00 86.19 99 GLU A C 1
ATOM 824 O O . GLU A 1 99 ? 2.253 3.740 -32.995 1.00 86.19 99 GLU A O 1
ATOM 829 N N . PHE A 1 100 ? 1.354 5.784 -32.855 1.00 85.56 100 PHE A N 1
ATOM 830 C CA . PHE A 1 100 ? 1.696 6.141 -34.237 1.00 85.56 100 PHE A CA 1
ATOM 831 C C . PHE A 1 100 ? 3.184 6.479 -34.400 1.00 85.56 100 PHE A C 1
ATOM 833 O O . PHE A 1 100 ? 3.784 6.171 -35.433 1.00 85.56 100 PHE A O 1
ATOM 840 N N . THR A 1 101 ? 3.790 7.080 -33.376 1.00 92.94 101 THR A N 1
ATOM 841 C CA . THR A 1 101 ? 5.181 7.543 -33.381 1.00 92.94 101 THR A CA 1
ATOM 842 C C . THR A 1 101 ? 6.003 6.792 -32.339 1.00 92.94 101 THR A C 1
ATOM 844 O O . THR A 1 101 ? 5.533 6.657 -31.210 1.00 92.94 101 THR A O 1
ATOM 847 N N . PRO A 1 102 ? 7.229 6.346 -32.669 1.00 95.50 102 PRO A N 1
ATOM 848 C CA . PRO A 1 102 ? 8.138 5.802 -31.670 1.00 95.50 102 PRO A CA 1
ATOM 849 C C . PRO A 1 102 ? 8.421 6.821 -30.562 1.00 95.50 102 PRO A C 1
ATOM 851 O O . PRO A 1 102 ? 8.726 7.980 -30.846 1.00 95.50 102 PRO A O 1
ATOM 854 N N . GLN A 1 103 ? 8.353 6.377 -29.314 1.00 94.06 103 GLN A N 1
ATOM 855 C CA . GLN A 1 103 ? 8.753 7.137 -28.141 1.00 94.06 103 GLN A CA 1
ATOM 856 C C . GLN A 1 103 ? 10.256 6.962 -27.906 1.00 94.06 103 GLN A C 1
ATOM 858 O O . GLN A 1 103 ? 10.739 5.832 -27.827 1.00 94.06 103 GLN A O 1
ATOM 863 N N . LEU A 1 104 ? 10.992 8.069 -27.784 1.00 96.81 104 LEU A N 1
ATOM 864 C CA . LEU A 1 104 ? 12.376 8.051 -27.310 1.00 96.81 104 LEU A CA 1
ATOM 865 C C . LEU A 1 104 ? 12.375 7.729 -25.814 1.00 96.81 104 LEU A C 1
ATOM 867 O O . LEU A 1 104 ? 11.701 8.411 -25.042 1.00 96.81 104 LEU A O 1
ATOM 871 N N . LEU A 1 105 ? 13.094 6.681 -25.429 1.00 95.69 105 LEU A N 1
ATOM 872 C CA . LEU A 1 105 ? 13.208 6.257 -24.038 1.00 95.69 105 LEU A CA 1
ATOM 873 C C . LEU A 1 105 ? 14.456 6.832 -23.378 1.00 95.69 105 LEU A C 1
ATOM 875 O O . LEU A 1 105 ? 14.361 7.336 -22.264 1.00 95.69 105 LEU A O 1
ATOM 879 N N . ASP A 1 106 ? 15.598 6.736 -24.059 1.00 97.88 106 ASP A N 1
ATOM 880 C CA . ASP A 1 106 ? 16.893 7.163 -23.531 1.00 97.88 106 ASP A CA 1
ATOM 881 C C . ASP A 1 106 ? 17.927 7.328 -24.663 1.00 97.88 106 ASP A C 1
ATOM 883 O O . ASP A 1 106 ? 17.724 6.836 -25.785 1.00 97.88 106 ASP A O 1
ATOM 887 N N . THR A 1 107 ? 19.024 8.019 -24.357 1.00 98.25 107 THR A N 1
ATOM 888 C CA . THR A 1 107 ? 20.082 8.407 -25.290 1.00 98.25 107 THR A CA 1
ATOM 889 C C . THR A 1 107 ? 21.464 8.212 -24.659 1.00 98.25 107 THR A C 1
ATOM 891 O O . THR A 1 107 ? 21.738 8.707 -23.569 1.00 98.25 107 THR A O 1
ATOM 894 N N . TRP A 1 108 ? 22.384 7.584 -25.394 1.00 98.38 108 TRP A N 1
ATOM 895 C CA . TRP A 1 108 ? 23.791 7.427 -25.011 1.00 98.38 108 TRP A CA 1
ATOM 896 C C . TRP A 1 108 ? 24.705 8.047 -26.057 1.00 98.38 108 TRP A C 1
ATOM 898 O O . TRP A 1 108 ? 24.439 7.965 -27.254 1.00 98.38 108 TRP A O 1
ATOM 908 N N . ILE A 1 109 ? 25.811 8.637 -25.618 1.00 97.62 109 ILE A N 1
ATOM 909 C CA . ILE A 1 109 ? 26.812 9.232 -26.503 1.00 97.62 109 ILE A CA 1
ATOM 910 C C . ILE A 1 109 ? 28.108 8.443 -26.355 1.00 97.62 109 ILE A C 1
ATOM 912 O O . ILE A 1 109 ? 28.559 8.175 -25.243 1.00 97.62 109 ILE A O 1
ATOM 916 N N . PHE A 1 110 ? 28.680 8.056 -27.488 1.00 95.94 110 PHE A N 1
ATOM 917 C CA . PHE A 1 110 ? 29.993 7.443 -27.582 1.00 95.94 110 PHE A CA 1
ATOM 918 C C . PHE A 1 110 ? 30.910 8.369 -28.373 1.00 95.94 110 PHE A C 1
ATOM 920 O O . PHE A 1 110 ? 30.613 8.718 -29.517 1.00 95.94 110 PHE A O 1
ATOM 927 N N . GLU A 1 111 ? 32.024 8.742 -27.762 1.00 94.94 111 GLU A N 1
ATOM 928 C CA . GLU A 1 111 ? 33.041 9.610 -28.343 1.00 94.94 111 GLU A CA 1
ATOM 929 C C . GLU A 1 111 ? 34.360 8.848 -28.374 1.00 94.94 111 GLU A C 1
ATOM 931 O O . GLU A 1 111 ? 34.724 8.174 -27.406 1.00 94.94 111 GLU A O 1
ATOM 936 N N . ARG A 1 112 ? 35.059 8.931 -29.504 1.00 91.12 112 ARG A N 1
ATOM 937 C CA . ARG A 1 112 ? 36.391 8.362 -29.651 1.00 91.12 112 ARG A CA 1
ATOM 938 C C . ARG A 1 112 ? 37.295 9.326 -30.390 1.00 91.12 112 ARG A C 1
ATOM 940 O O . ARG A 1 112 ? 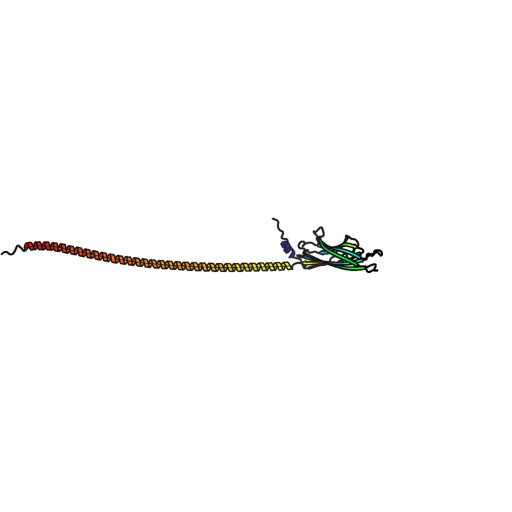36.969 9.782 -31.485 1.00 91.12 112 ARG A O 1
ATOM 947 N N . GLU A 1 113 ? 38.458 9.534 -29.799 1.00 89.12 113 GLU A N 1
ATOM 948 C CA . GLU A 1 113 ? 39.602 10.197 -30.405 1.00 89.12 113 GLU A CA 1
ATOM 949 C C . GLU A 1 113 ? 40.638 9.125 -30.746 1.00 89.12 113 GLU A C 1
ATOM 951 O O . GLU A 1 113 ? 40.890 8.198 -29.969 1.00 89.12 113 GLU A O 1
ATOM 956 N N . ILE A 1 114 ? 41.164 9.191 -31.962 1.00 83.56 114 ILE A N 1
ATOM 957 C CA . ILE A 1 114 ? 42.151 8.261 -32.489 1.00 83.56 114 ILE A CA 1
ATOM 958 C C . ILE A 1 114 ? 43.392 9.078 -32.819 1.00 83.56 114 ILE A C 1
ATOM 960 O O . ILE A 1 114 ? 43.420 9.826 -33.798 1.00 83.56 114 ILE A O 1
ATOM 964 N N . GLU A 1 115 ? 44.416 8.906 -31.992 1.00 79.00 115 GLU A N 1
ATOM 965 C CA . GLU A 1 115 ? 45.759 9.404 -32.257 1.00 79.00 115 GLU A CA 1
ATOM 966 C C . GLU A 1 115 ? 46.474 8.409 -33.177 1.00 79.00 115 GLU A C 1
ATOM 968 O O . GLU A 1 115 ? 46.537 7.208 -32.887 1.00 79.00 115 GLU A O 1
ATOM 973 N N . SER A 1 116 ? 46.994 8.887 -34.307 1.00 69.31 116 SER A N 1
ATOM 974 C CA . SER A 1 116 ? 47.816 8.054 -35.186 1.00 69.31 116 SER A CA 1
ATOM 975 C C . SER A 1 116 ? 49.291 8.145 -34.797 1.00 69.31 116 SER A C 1
ATOM 977 O O . SER A 1 116 ? 49.831 9.229 -34.583 1.00 69.31 116 SER A O 1
ATOM 979 N N . GLU A 1 117 ? 49.980 7.004 -34.739 1.00 67.25 117 GLU A N 1
ATOM 980 C CA . GLU A 1 117 ? 51.439 6.991 -34.631 1.00 67.25 117 GLU A CA 1
ATOM 981 C C . GLU A 1 117 ? 52.061 7.406 -35.971 1.00 67.25 117 GLU A C 1
ATOM 983 O O . GLU A 1 117 ? 51.718 6.863 -37.027 1.00 67.25 117 GLU A O 1
ATOM 988 N N . LYS A 1 118 ? 53.036 8.322 -35.929 1.00 65.25 118 LYS A N 1
ATOM 989 C CA . LYS A 1 118 ? 53.778 8.783 -37.113 1.00 65.25 118 LYS A CA 1
ATOM 990 C C . LYS A 1 118 ? 54.255 7.608 -37.972 1.00 65.25 118 LYS A C 1
ATOM 992 O O . LYS A 1 118 ? 55.113 6.834 -37.553 1.00 65.25 118 LYS A O 1
ATOM 997 N N . GLY A 1 119 ? 53.731 7.520 -39.196 1.00 62.69 119 GLY A N 1
ATOM 998 C CA . GLY A 1 119 ? 54.135 6.533 -40.202 1.00 62.69 119 GLY A CA 1
ATOM 999 C C . GLY A 1 119 ? 53.204 5.328 -40.380 1.00 62.69 119 GLY A C 1
ATOM 1000 O O . GLY A 1 119 ? 53.512 4.476 -41.213 1.00 62.69 119 GLY A O 1
ATOM 1001 N N . LYS A 1 120 ? 52.074 5.236 -39.661 1.00 61.47 120 LYS A N 1
ATOM 1002 C CA . LYS A 1 120 ? 51.006 4.265 -39.966 1.00 61.47 120 LYS A CA 1
ATOM 1003 C C . LYS A 1 120 ? 49.899 4.931 -40.787 1.00 61.47 120 LYS A C 1
ATOM 1005 O O . LYS A 1 120 ? 49.240 5.848 -40.314 1.00 61.47 120 LYS A O 1
ATOM 1010 N N . ILE A 1 121 ? 49.723 4.448 -42.017 1.00 62.66 121 ILE A N 1
ATOM 1011 C CA . ILE A 1 121 ? 48.779 4.996 -43.009 1.00 62.66 121 ILE A CA 1
ATOM 1012 C C . ILE A 1 121 ? 47.334 4.565 -42.698 1.00 62.66 121 ILE A C 1
ATOM 1014 O O . ILE A 1 121 ? 46.403 5.334 -42.902 1.00 62.66 121 ILE A O 1
ATOM 1018 N N . GLU A 1 122 ? 47.141 3.376 -42.120 1.00 68.81 122 GLU A N 1
ATOM 1019 C CA . GLU A 1 122 ? 45.820 2.850 -41.764 1.00 68.81 122 GLU A CA 1
ATOM 1020 C C . GLU A 1 122 ? 45.833 2.282 -40.342 1.00 68.81 122 GLU A C 1
ATOM 1022 O O . GLU A 1 122 ? 46.620 1.384 -40.019 1.00 68.81 122 GLU A O 1
ATOM 1027 N N . LEU A 1 123 ? 44.937 2.777 -39.486 1.00 79.38 123 LEU A N 1
ATOM 1028 C CA . LEU A 1 123 ? 44.686 2.212 -38.168 1.00 79.38 123 LEU A CA 1
ATOM 1029 C C . LEU A 1 123 ? 43.267 1.644 -38.128 1.00 79.38 123 LEU A C 1
ATOM 1031 O O . LEU A 1 123 ? 42.284 2.343 -38.363 1.00 79.38 123 LEU A O 1
ATOM 1035 N N . THR A 1 124 ? 43.167 0.350 -37.818 1.00 84.31 124 THR A N 1
ATOM 1036 C CA . THR A 1 124 ? 41.886 -0.319 -37.581 1.00 84.31 124 THR A CA 1
ATOM 1037 C C . THR A 1 124 ? 41.780 -0.724 -36.119 1.00 84.31 124 THR A C 1
ATOM 1039 O O . THR A 1 124 ? 42.500 -1.612 -35.662 1.00 84.31 124 THR A O 1
ATOM 1042 N N . THR A 1 125 ? 40.857 -0.111 -35.386 1.00 88.12 125 THR A N 1
ATOM 1043 C CA . THR A 1 125 ? 40.566 -0.443 -33.983 1.00 88.12 125 THR A CA 1
ATOM 1044 C C . THR A 1 125 ? 39.135 -0.945 -33.844 1.00 88.12 125 THR A C 1
ATOM 1046 O O . THR A 1 125 ? 38.302 -0.781 -34.736 1.00 88.12 125 THR A O 1
ATOM 1049 N N . THR A 1 126 ? 38.831 -1.658 -32.761 1.00 92.81 126 THR A N 1
ATOM 1050 C CA . THR A 1 126 ? 37.474 -2.145 -32.497 1.00 92.81 126 THR A CA 1
ATOM 1051 C C . THR A 1 126 ? 37.142 -1.963 -31.032 1.00 92.81 126 THR A C 1
ATOM 1053 O O . THR A 1 126 ? 37.828 -2.528 -30.186 1.00 92.81 126 THR A O 1
ATOM 1056 N N . ASP A 1 127 ? 36.069 -1.226 -30.756 1.00 94.31 127 ASP A N 1
ATOM 1057 C CA . ASP A 1 127 ? 35.555 -1.037 -29.400 1.00 94.31 127 ASP A CA 1
ATOM 1058 C C . ASP A 1 127 ? 34.204 -1.720 -29.243 1.00 94.31 127 ASP A C 1
ATOM 1060 O O . ASP A 1 127 ? 33.528 -2.042 -30.220 1.00 94.31 127 ASP A O 1
ATOM 1064 N N . THR A 1 128 ? 33.813 -1.950 -27.994 1.00 95.56 128 THR A N 1
ATOM 1065 C CA . THR A 1 128 ? 32.504 -2.501 -27.644 1.00 95.56 128 THR A CA 1
ATOM 1066 C C . THR A 1 128 ? 31.724 -1.457 -26.865 1.00 95.56 128 THR A C 1
ATOM 1068 O O . THR A 1 128 ? 32.213 -0.932 -25.868 1.00 95.56 128 THR A O 1
ATOM 1071 N N . VAL A 1 129 ? 30.502 -1.180 -27.306 1.00 96.38 129 VAL A N 1
ATOM 1072 C CA . VAL A 1 129 ? 29.543 -0.328 -26.604 1.00 96.38 129 VAL A CA 1
ATOM 1073 C C . VAL A 1 129 ? 28.428 -1.209 -26.077 1.00 96.38 129 VAL A C 1
ATOM 1075 O O . VAL A 1 129 ? 27.864 -2.014 -26.818 1.00 96.38 129 VAL A O 1
ATOM 1078 N N . SER A 1 130 ? 28.095 -1.053 -24.801 1.00 97.44 130 SER A N 1
ATOM 1079 C CA . SER A 1 130 ? 26.981 -1.757 -24.176 1.00 97.44 130 SER A CA 1
ATOM 1080 C C . SER A 1 130 ? 26.254 -0.860 -23.192 1.00 97.44 130 SER A C 1
ATOM 1082 O O . SER A 1 130 ? 26.896 -0.142 -22.427 1.00 97.44 130 SER A O 1
ATOM 1084 N N . PHE A 1 131 ? 24.930 -0.953 -23.166 1.00 97.88 131 PHE A N 1
ATOM 1085 C CA . PHE A 1 131 ? 24.096 -0.257 -22.193 1.00 97.88 131 PHE A CA 1
ATOM 1086 C C . PHE A 1 131 ? 22.901 -1.119 -21.786 1.00 97.88 131 PHE A C 1
ATOM 1088 O O . PHE A 1 131 ? 22.520 -2.070 -22.475 1.00 97.88 131 PHE A O 1
ATOM 1095 N N . HIS A 1 132 ? 22.322 -0.777 -20.640 1.00 97.62 132 HIS A N 1
ATOM 1096 C CA . HIS A 1 132 ? 21.118 -1.396 -20.110 1.00 97.62 132 HIS A CA 1
ATOM 1097 C C . HIS A 1 132 ? 20.085 -0.317 -19.801 1.00 97.62 132 HIS A C 1
ATOM 1099 O O . HIS A 1 132 ? 20.434 0.788 -19.393 1.00 97.62 132 HIS A O 1
ATOM 1105 N N . PHE A 1 133 ? 18.815 -0.649 -19.986 1.00 96.75 133 PHE A N 1
ATOM 1106 C CA . PHE A 1 133 ? 17.694 0.242 -19.719 1.00 96.75 133 PHE A CA 1
ATOM 1107 C C . PHE A 1 133 ? 16.586 -0.538 -19.013 1.00 96.75 133 PHE A C 1
ATOM 1109 O O . PHE A 1 133 ? 16.290 -1.662 -19.408 1.00 96.75 133 PHE A O 1
ATOM 1116 N N . CYS A 1 134 ? 15.958 0.049 -17.997 1.00 95.06 134 CYS A N 1
ATOM 1117 C CA . CYS A 1 134 ? 14.839 -0.557 -17.277 1.00 95.06 134 CYS A CA 1
ATOM 1118 C C . CYS A 1 134 ? 13.617 0.358 -17.355 1.00 95.06 134 CYS A C 1
ATOM 1120 O O . CYS A 1 134 ? 13.718 1.554 -17.092 1.00 95.06 134 CYS A O 1
ATOM 1122 N N . SER A 1 135 ? 12.455 -0.208 -17.673 1.00 89.44 135 SER A N 1
ATOM 1123 C CA . SER A 1 135 ? 11.180 0.506 -17.670 1.00 89.44 135 SER A CA 1
ATOM 1124 C C . SER A 1 135 ? 10.141 -0.245 -16.851 1.00 89.44 135 SER A C 1
ATOM 1126 O O . SER A 1 135 ? 9.813 -1.396 -17.148 1.00 89.44 135 SER A O 1
ATOM 1128 N N . ASN A 1 136 ? 9.591 0.459 -15.861 1.00 82.19 136 ASN A N 1
ATOM 1129 C CA . ASN A 1 136 ? 8.393 0.057 -15.134 1.00 82.19 136 ASN A CA 1
ATOM 1130 C C . ASN A 1 136 ? 7.206 0.656 -15.880 1.00 82.19 136 ASN A C 1
ATOM 1132 O O . ASN A 1 136 ? 6.927 1.852 -15.787 1.00 82.19 136 ASN A O 1
ATOM 1136 N N . ASN A 1 137 ? 6.570 -0.147 -16.725 1.00 65.69 137 ASN A N 1
ATOM 1137 C CA . ASN A 1 137 ? 5.611 0.373 -17.686 1.00 65.69 137 ASN A CA 1
ATOM 1138 C C . ASN A 1 137 ? 4.185 0.236 -17.138 1.00 65.69 137 ASN A C 1
ATOM 1140 O O . ASN A 1 137 ? 3.421 -0.610 -17.593 1.00 65.69 137 ASN A O 1
ATOM 1144 N N . GLU A 1 138 ? 3.824 1.074 -16.160 1.00 64.44 138 GLU A N 1
ATOM 1145 C CA . GLU A 1 138 ? 2.517 1.022 -15.477 1.00 64.44 138 GLU A CA 1
ATOM 1146 C C . GLU A 1 138 ? 1.302 1.261 -16.395 1.00 64.44 138 GLU A C 1
ATOM 1148 O O . GLU A 1 138 ? 0.169 0.960 -16.028 1.00 64.44 138 GLU A O 1
ATOM 1153 N N . ALA A 1 139 ? 1.505 1.813 -17.595 1.00 59.97 139 ALA A N 1
ATOM 1154 C CA . ALA A 1 139 ? 0.414 2.313 -18.433 1.00 59.97 139 ALA A CA 1
ATOM 1155 C C . ALA A 1 139 ? 0.030 1.415 -19.631 1.00 59.97 139 ALA A C 1
ATOM 1157 O O . ALA A 1 139 ? -1.023 1.636 -20.231 1.00 59.97 139 ALA A O 1
ATOM 1158 N N . HIS A 1 140 ? 0.833 0.404 -20.000 1.00 60.53 140 HIS A N 1
ATOM 1159 C CA . HIS A 1 140 ? 0.706 -0.280 -21.305 1.00 60.53 140 HIS A CA 1
ATOM 1160 C C . HIS A 1 140 ? 0.771 -1.816 -21.211 1.00 60.53 140 HIS A C 1
ATOM 1162 O O . HIS A 1 140 ? 1.618 -2.469 -21.817 1.00 60.53 140 HIS A O 1
ATOM 1168 N N . PHE A 1 141 ? -0.158 -2.406 -20.458 1.00 61.59 141 PHE A N 1
ATOM 1169 C CA . PHE A 1 141 ? -0.192 -3.841 -20.126 1.00 61.59 141 PHE A CA 1
ATOM 1170 C C . PHE A 1 141 ? -0.870 -4.764 -21.153 1.00 61.59 141 PHE A C 1
ATOM 1172 O O . PHE A 1 141 ? -1.317 -5.854 -20.807 1.00 61.59 141 PHE A O 1
ATOM 1179 N N . ASP A 1 142 ? -1.014 -4.339 -22.406 1.00 61.12 142 ASP A N 1
ATOM 1180 C CA . ASP A 1 142 ? -1.739 -5.135 -23.412 1.00 61.12 142 ASP A CA 1
ATOM 1181 C C . ASP A 1 142 ? -1.173 -4.970 -24.825 1.00 61.12 142 ASP A C 1
ATOM 1183 O O . ASP A 1 142 ? -1.867 -5.178 -25.823 1.00 61.12 142 ASP A O 1
ATOM 1187 N N . GLU A 1 143 ? 0.081 -4.528 -24.929 1.00 72.25 143 GLU A N 1
ATOM 1188 C CA . GLU A 1 143 ? 0.659 -4.159 -26.211 1.00 72.25 143 GLU A CA 1
ATOM 1189 C C . GLU A 1 143 ? 1.981 -4.870 -26.452 1.00 72.25 143 GLU A C 1
ATOM 1191 O O . GLU A 1 143 ? 2.934 -4.779 -25.684 1.00 72.25 143 GLU A O 1
ATOM 1196 N N . ARG A 1 144 ? 2.039 -5.559 -27.591 1.00 89.50 144 ARG A N 1
ATOM 1197 C CA . ARG A 1 144 ? 3.301 -5.940 -28.206 1.00 89.50 144 ARG A CA 1
ATOM 1198 C C . ARG A 1 144 ? 4.024 -4.655 -28.596 1.00 89.50 144 ARG A C 1
ATOM 1200 O O . ARG A 1 144 ? 3.545 -3.932 -29.475 1.00 89.50 144 ARG A O 1
ATOM 1207 N N . CYS A 1 145 ? 5.146 -4.385 -27.944 1.00 92.94 145 CYS A N 1
ATOM 1208 C CA . CYS A 1 145 ? 5.967 -3.211 -28.200 1.00 92.94 145 CYS A CA 1
ATOM 1209 C C . CYS A 1 145 ? 7.278 -3.623 -28.867 1.00 92.94 145 CYS A C 1
ATOM 1211 O O . CYS A 1 145 ? 7.899 -4.624 -28.515 1.00 92.94 145 CYS A O 1
ATOM 1213 N N . GLU A 1 146 ? 7.693 -2.844 -29.854 1.00 95.75 146 GLU A N 1
ATOM 1214 C CA . GLU A 1 146 ? 8.983 -2.971 -30.511 1.00 95.75 146 GLU A CA 1
ATOM 1215 C C . GLU A 1 146 ? 9.967 -2.002 -29.860 1.00 95.75 146 GLU A C 1
ATOM 1217 O O . GLU A 1 146 ? 9.724 -0.797 -29.830 1.00 95.75 146 GLU A O 1
ATOM 1222 N N . TYR A 1 147 ? 11.078 -2.523 -29.358 1.00 96.69 147 TYR A N 1
ATOM 1223 C CA . TYR A 1 147 ? 12.197 -1.731 -28.867 1.00 96.69 147 TYR A CA 1
ATOM 1224 C C . TYR A 1 147 ? 13.296 -1.771 -29.908 1.00 96.69 147 TYR A C 1
ATOM 1226 O O . TYR A 1 147 ? 13.607 -2.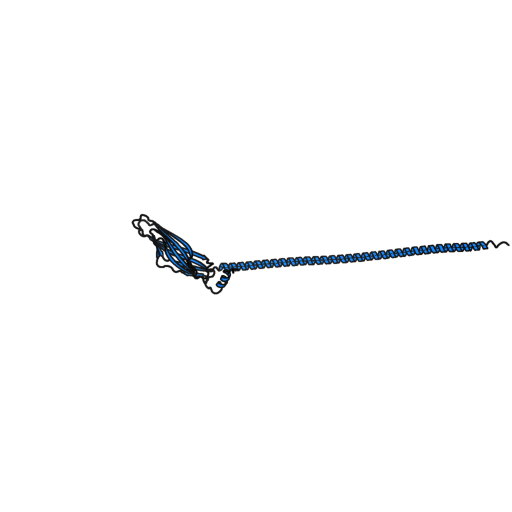843 -30.425 1.00 96.69 147 TYR A O 1
ATOM 1234 N N . PHE A 1 148 ? 13.884 -0.632 -30.247 1.00 97.81 148 PHE A N 1
ATOM 1235 C CA . PHE A 1 148 ? 14.946 -0.598 -31.245 1.00 97.81 148 PHE A CA 1
ATOM 1236 C C . PHE A 1 148 ? 15.934 0.530 -31.009 1.00 97.81 148 PHE A C 1
ATOM 1238 O O . PHE A 1 148 ? 15.576 1.594 -30.514 1.00 97.81 148 PHE A O 1
ATOM 1245 N N . VAL A 1 149 ? 17.182 0.279 -31.395 1.00 98.25 149 VAL A N 1
ATOM 1246 C CA . VAL A 1 149 ? 18.294 1.215 -31.220 1.00 98.25 149 VAL A CA 1
ATOM 1247 C C . VAL A 1 149 ? 18.661 1.818 -32.566 1.00 98.25 149 VAL A C 1
ATOM 1249 O O . VAL A 1 149 ? 18.848 1.095 -33.552 1.00 98.25 149 VAL A O 1
ATOM 1252 N N . VAL A 1 150 ? 18.769 3.143 -32.601 1.00 97.69 150 VAL A N 1
ATOM 1253 C CA . VAL A 1 150 ? 19.244 3.903 -33.758 1.00 97.69 150 VAL A CA 1
ATOM 1254 C C . VAL A 1 150 ? 20.554 4.581 -33.389 1.00 97.69 150 VAL A C 1
ATOM 1256 O O . VAL A 1 150 ? 20.599 5.340 -32.428 1.00 97.69 150 VAL A O 1
ATOM 1259 N N . ALA A 1 151 ? 21.602 4.330 -34.166 1.00 97.19 151 ALA A N 1
ATOM 1260 C CA . ALA A 1 151 ? 22.838 5.091 -34.096 1.00 97.19 151 ALA A CA 1
ATOM 1261 C C . ALA A 1 151 ? 22.777 6.269 -35.071 1.00 97.19 151 ALA A C 1
ATOM 1263 O O . ALA A 1 151 ? 22.371 6.109 -36.224 1.00 97.19 151 ALA A O 1
ATOM 1264 N N . THR A 1 152 ? 23.181 7.443 -34.600 1.00 97.19 152 THR A N 1
ATOM 1265 C CA . THR A 1 152 ? 23.310 8.672 -35.379 1.00 97.19 152 THR A CA 1
ATOM 1266 C C . THR A 1 152 ? 24.750 9.152 -35.293 1.00 97.19 152 THR A C 1
ATOM 1268 O O . THR A 1 152 ? 25.255 9.379 -34.196 1.00 97.19 152 THR A O 1
ATOM 1271 N N . THR A 1 153 ? 25.417 9.320 -36.431 1.00 95.69 153 THR A N 1
ATOM 1272 C CA . THR A 1 153 ? 26.755 9.925 -36.461 1.00 95.69 153 THR A CA 1
ATOM 1273 C C . THR A 1 153 ? 26.618 11.435 -36.331 1.00 95.69 153 THR A C 1
ATOM 1275 O O . THR A 1 153 ? 26.112 12.092 -37.239 1.00 95.69 153 THR A O 1
ATOM 1278 N N . GLU A 1 154 ? 27.030 11.996 -35.198 1.00 94.69 154 GLU A N 1
ATOM 1279 C CA . GLU A 1 154 ? 26.931 13.438 -34.952 1.00 94.69 154 GLU A CA 1
ATOM 1280 C C . GLU A 1 154 ? 28.145 14.190 -35.489 1.00 94.69 154 GLU A C 1
ATOM 1282 O O . GLU A 1 154 ? 27.987 15.280 -36.045 1.00 94.69 154 GLU A O 1
ATOM 1287 N N . GLU A 1 155 ? 29.331 13.596 -35.366 1.00 92.06 155 GLU A N 1
ATOM 1288 C CA . GLU A 1 155 ? 30.611 14.145 -35.820 1.00 92.06 155 GLU A CA 1
ATOM 1289 C C . GLU A 1 155 ? 31.483 12.987 -36.326 1.00 92.06 155 GLU A C 1
ATOM 1291 O O . GLU A 1 155 ? 31.497 11.909 -35.729 1.00 92.06 155 GLU A O 1
ATOM 1296 N N . ALA A 1 156 ? 32.154 13.182 -37.461 1.00 88.75 156 ALA A N 1
ATOM 1297 C CA . ALA A 1 156 ? 33.095 12.227 -38.039 1.00 88.75 156 ALA A CA 1
ATOM 1298 C C . ALA A 1 156 ? 34.141 13.003 -38.847 1.00 88.75 156 ALA A C 1
ATOM 1300 O O . ALA A 1 156 ? 33.828 13.553 -39.905 1.00 88.75 156 ALA A O 1
ATOM 1301 N N . GLU A 1 157 ? 35.366 13.060 -38.333 1.00 88.69 157 GLU A N 1
ATOM 1302 C CA . GLU A 1 157 ? 36.511 13.716 -38.962 1.00 88.69 157 GLU A CA 1
ATOM 1303 C C . GLU A 1 157 ? 37.611 12.679 -39.197 1.00 88.69 157 GLU A C 1
ATOM 1305 O O . GLU A 1 157 ? 38.116 12.081 -38.248 1.00 88.69 157 GLU A O 1
ATOM 1310 N N . ASN A 1 158 ? 37.953 12.431 -40.468 1.00 86.44 158 ASN A N 1
ATOM 1311 C CA . ASN A 1 158 ? 38.991 11.477 -40.904 1.00 86.44 158 ASN A CA 1
ATOM 1312 C C . ASN A 1 158 ? 38.822 10.035 -40.370 1.00 86.44 158 ASN A C 1
ATOM 1314 O O . ASN A 1 158 ? 39.762 9.240 -40.380 1.00 86.44 158 ASN A O 1
ATOM 1318 N N . ALA A 1 159 ? 37.617 9.684 -39.917 1.00 87.00 159 ALA A N 1
ATOM 1319 C CA . ALA A 1 159 ? 37.275 8.375 -39.383 1.00 87.00 159 ALA A CA 1
ATOM 1320 C C . ALA A 1 159 ? 35.985 7.846 -40.011 1.00 87.00 159 ALA A C 1
ATOM 1322 O O . ALA A 1 159 ? 35.002 8.565 -40.203 1.00 87.00 159 ALA A O 1
ATOM 1323 N N . LYS A 1 160 ? 35.975 6.542 -40.255 1.00 91.06 160 LYS A N 1
ATOM 1324 C CA . LYS A 1 160 ? 34.816 5.762 -40.673 1.00 91.06 160 LYS A CA 1
ATOM 1325 C C . LYS A 1 160 ? 34.501 4.745 -39.587 1.00 91.06 160 LYS A C 1
ATOM 1327 O O . LYS A 1 160 ? 35.386 4.023 -39.131 1.00 91.06 160 LYS A O 1
ATOM 1332 N N . ALA A 1 161 ? 33.233 4.654 -39.194 1.00 92.56 161 ALA A N 1
ATOM 1333 C CA . ALA A 1 161 ? 32.772 3.626 -38.264 1.00 92.56 161 ALA A CA 1
ATOM 1334 C C . ALA A 1 161 ? 31.973 2.550 -38.989 1.00 92.56 161 ALA A C 1
ATOM 1336 O O . ALA A 1 161 ? 31.115 2.832 -39.824 1.00 92.56 161 ALA A O 1
ATOM 1337 N N . THR A 1 162 ? 32.227 1.303 -38.617 1.00 94.44 162 THR A N 1
ATOM 1338 C CA . THR A 1 162 ? 31.486 0.128 -39.057 1.00 94.44 162 THR A CA 1
ATOM 1339 C C . THR A 1 162 ? 30.876 -0.545 -37.840 1.00 94.44 162 THR A C 1
ATOM 1341 O O . THR A 1 162 ? 31.592 -1.070 -36.986 1.00 94.44 162 THR A O 1
ATOM 1344 N N . PHE A 1 163 ? 29.549 -0.558 -37.762 1.00 94.56 163 PHE A N 1
ATOM 1345 C CA . PHE A 1 163 ? 28.825 -1.241 -36.695 1.00 94.56 163 PHE A CA 1
ATOM 1346 C C . PHE A 1 163 ? 28.781 -2.740 -36.984 1.00 94.56 163 PHE A C 1
ATOM 1348 O O . PHE A 1 163 ? 28.283 -3.165 -38.022 1.00 94.56 163 PHE A O 1
ATOM 1355 N N . LEU A 1 164 ? 29.289 -3.549 -36.063 1.00 94.06 164 LEU A N 1
ATOM 1356 C CA . LEU A 1 164 ? 29.421 -4.998 -36.159 1.00 94.06 164 LEU A CA 1
ATOM 1357 C C . LEU A 1 164 ? 28.701 -5.675 -34.990 1.00 94.06 164 LEU A C 1
ATOM 1359 O O . LEU A 1 164 ? 28.742 -5.198 -33.857 1.00 94.06 164 LEU A O 1
ATOM 1363 N N . LYS A 1 165 ? 28.090 -6.838 -35.247 1.00 92.88 165 LYS A N 1
ATOM 1364 C CA . LYS A 1 165 ? 27.512 -7.710 -34.207 1.00 92.88 165 LYS A CA 1
ATOM 1365 C C . LYS A 1 165 ? 26.608 -6.960 -33.217 1.00 92.88 165 LYS A C 1
ATOM 1367 O O . LYS A 1 165 ? 26.702 -7.179 -32.013 1.00 92.88 165 LYS A O 1
ATOM 1372 N N . SER A 1 166 ? 25.764 -6.045 -33.699 1.00 95.38 166 SER A N 1
ATOM 1373 C CA . SER A 1 166 ? 24.748 -5.443 -32.832 1.00 95.38 166 SER A CA 1
ATOM 1374 C C . SER A 1 166 ? 23.887 -6.564 -32.245 1.00 95.38 166 SER A C 1
ATOM 1376 O O . SER A 1 166 ? 23.534 -7.508 -32.948 1.00 95.38 166 SER A O 1
ATOM 1378 N N . ALA A 1 167 ? 23.571 -6.493 -30.964 1.00 96.00 167 ALA A N 1
ATOM 1379 C CA . ALA A 1 167 ? 22.719 -7.451 -30.285 1.00 96.00 167 ALA A CA 1
ATOM 1380 C C . ALA A 1 167 ? 21.851 -6.696 -29.289 1.00 96.00 167 ALA A C 1
ATOM 1382 O O . ALA A 1 167 ? 22.330 -5.823 -28.568 1.00 96.00 167 ALA A O 1
ATOM 1383 N N . ILE A 1 168 ? 20.567 -7.029 -29.272 1.00 97.56 168 ILE A N 1
ATOM 1384 C CA . ILE A 1 168 ? 19.612 -6.502 -28.308 1.00 97.56 168 ILE A CA 1
ATOM 1385 C C . ILE A 1 168 ? 18.837 -7.670 -27.717 1.00 97.56 168 ILE A C 1
ATOM 1387 O O . ILE A 1 168 ? 18.450 -8.591 -28.437 1.00 97.56 168 ILE A O 1
ATOM 1391 N N . SER A 1 169 ? 18.611 -7.640 -26.417 1.00 97.69 169 SER A N 1
ATOM 1392 C CA . SER A 1 169 ? 17.758 -8.585 -25.708 1.00 97.69 169 SER A CA 1
ATOM 1393 C C . SER A 1 169 ? 16.830 -7.831 -24.767 1.00 97.69 169 SER A C 1
ATOM 1395 O O . SER A 1 169 ? 17.084 -6.691 -24.375 1.00 97.69 169 SER A O 1
ATOM 1397 N N . ALA A 1 170 ? 15.717 -8.474 -24.437 1.00 96.94 170 ALA A N 1
ATOM 1398 C CA . ALA A 1 170 ? 14.778 -8.002 -23.441 1.00 96.94 170 ALA A CA 1
ATOM 1399 C C . ALA A 1 170 ? 14.560 -9.084 -22.387 1.00 96.94 170 ALA A C 1
ATOM 1401 O O . ALA A 1 170 ? 14.347 -10.255 -22.711 1.00 96.94 170 ALA A O 1
ATOM 1402 N N . PHE A 1 171 ? 14.578 -8.670 -21.131 1.00 95.12 171 PHE A N 1
ATOM 1403 C CA . PHE A 1 171 ? 14.194 -9.458 -19.977 1.00 95.12 171 PHE A CA 1
ATOM 1404 C C . PHE A 1 171 ? 12.933 -8.838 -19.381 1.00 95.12 171 PHE A C 1
ATOM 1406 O O . PHE A 1 171 ? 12.910 -7.644 -19.090 1.00 95.12 171 PHE A O 1
ATOM 1413 N N . VAL A 1 172 ? 11.874 -9.628 -19.237 1.00 92.06 172 VAL A N 1
ATOM 1414 C CA . VAL A 1 172 ? 10.604 -9.180 -18.660 1.00 92.06 172 VAL A CA 1
ATOM 1415 C C . VAL A 1 172 ? 10.330 -9.974 -17.402 1.00 92.06 172 VAL A C 1
ATOM 1417 O O . VAL A 1 172 ? 10.335 -11.205 -17.449 1.00 92.06 172 VAL A O 1
ATOM 1420 N N . GLN A 1 173 ? 10.053 -9.276 -16.310 1.00 89.56 173 GLN A N 1
ATOM 1421 C CA . GLN A 1 173 ? 9.678 -9.877 -15.039 1.00 89.56 173 GLN A CA 1
ATOM 1422 C C . GLN A 1 173 ? 8.398 -9.241 -14.505 1.00 89.56 173 GLN A C 1
ATOM 1424 O O . GLN A 1 173 ? 8.126 -8.069 -14.749 1.00 89.56 173 GLN A O 1
ATOM 1429 N N . ASP A 1 174 ? 7.617 -10.047 -13.800 1.00 83.62 174 ASP A N 1
ATOM 1430 C CA . ASP A 1 174 ? 6.424 -9.623 -13.076 1.00 83.62 174 ASP A CA 1
ATOM 1431 C C . ASP A 1 174 ? 6.785 -9.087 -11.678 1.00 83.62 174 ASP A C 1
ATOM 1433 O O . ASP A 1 174 ? 7.584 -9.700 -10.963 1.00 83.62 174 ASP A O 1
ATOM 1437 N N . ASP A 1 175 ? 6.190 -7.965 -11.284 1.00 75.75 175 ASP A N 1
ATOM 1438 C CA . ASP A 1 175 ? 6.440 -7.257 -10.019 1.00 75.75 175 ASP A CA 1
ATOM 1439 C C . ASP A 1 175 ? 5.558 -7.784 -8.861 1.00 75.75 175 ASP A C 1
ATOM 1441 O O . ASP A 1 175 ? 4.889 -7.033 -8.152 1.00 75.75 175 ASP A O 1
ATOM 1445 N N . PHE A 1 176 ? 5.499 -9.112 -8.688 1.00 67.12 176 PHE A N 1
ATOM 1446 C CA . PHE A 1 176 ? 4.599 -9.771 -7.723 1.00 67.12 176 PHE A CA 1
ATOM 1447 C C . PHE A 1 176 ? 4.930 -9.512 -6.243 1.00 67.12 176 PHE A C 1
ATOM 1449 O O . PHE A 1 176 ? 4.075 -9.732 -5.382 1.00 67.12 176 PHE A O 1
ATOM 1456 N N . GLU A 1 177 ? 6.160 -9.108 -5.919 1.00 68.44 177 GLU A N 1
ATOM 1457 C CA . GLU A 1 177 ? 6.613 -9.004 -4.525 1.00 68.44 177 GLU A CA 1
ATOM 1458 C C . GLU A 1 177 ? 5.901 -7.881 -3.757 1.00 68.44 177 GLU A C 1
ATOM 1460 O O . GLU A 1 177 ? 5.672 -8.000 -2.549 1.00 68.44 177 GLU A O 1
ATOM 1465 N N . GLU A 1 178 ? 5.495 -6.814 -4.449 1.00 66.31 178 GLU A N 1
ATOM 1466 C CA . GLU A 1 178 ? 4.761 -5.713 -3.826 1.00 66.31 178 GLU A CA 1
ATOM 1467 C C . GLU A 1 178 ? 3.341 -6.121 -3.418 1.00 66.31 178 GLU A C 1
ATOM 1469 O O . GLU A 1 178 ? 2.911 -5.800 -2.310 1.00 66.31 178 GLU A O 1
ATOM 1474 N N . ASP A 1 179 ? 2.637 -6.891 -4.252 1.00 67.81 179 ASP A N 1
ATOM 1475 C CA . ASP A 1 179 ? 1.244 -7.275 -3.999 1.00 67.81 179 ASP A CA 1
ATOM 1476 C C . ASP A 1 179 ? 1.118 -8.175 -2.752 1.00 67.81 179 ASP A C 1
ATOM 1478 O O . ASP A 1 179 ? 0.237 -7.964 -1.916 1.00 67.81 179 ASP A O 1
ATOM 1482 N N . GLU A 1 180 ? 2.016 -9.153 -2.575 1.00 72.69 180 GLU A N 1
ATOM 1483 C CA . GLU A 1 180 ? 1.998 -10.030 -1.392 1.00 72.69 180 GLU A CA 1
ATOM 1484 C C . GLU A 1 180 ? 2.318 -9.249 -0.108 1.00 72.69 180 GLU A C 1
ATOM 1486 O O . GLU A 1 180 ? 1.738 -9.500 0.955 1.00 72.69 180 GLU A O 1
ATOM 1491 N N . LYS A 1 181 ? 3.230 -8.277 -0.197 1.00 76.94 181 LYS A N 1
ATOM 1492 C CA . LYS A 1 181 ? 3.575 -7.401 0.922 1.00 76.94 181 LYS A CA 1
ATOM 1493 C C . LYS A 1 181 ? 2.405 -6.490 1.293 1.00 76.94 181 LYS A C 1
ATOM 1495 O O . LYS A 1 181 ? 2.080 -6.397 2.477 1.00 76.94 181 LYS A O 1
ATOM 1500 N N . GLU A 1 182 ? 1.751 -5.873 0.310 1.00 75.88 182 GLU A N 1
ATOM 1501 C CA . GLU A 1 182 ? 0.562 -5.041 0.521 1.00 75.88 182 GLU A CA 1
ATOM 1502 C C . GLU A 1 182 ? -0.598 -5.846 1.123 1.00 75.88 182 GLU A C 1
ATOM 1504 O O . GLU A 1 182 ? -1.248 -5.382 2.063 1.00 75.88 182 GLU A O 1
ATOM 1509 N N . GLU A 1 183 ? -0.855 -7.065 0.631 1.00 77.62 183 GLU A N 1
ATOM 1510 C CA . GLU A 1 183 ? -1.904 -7.934 1.176 1.00 77.62 183 GLU A CA 1
ATOM 1511 C C . GLU A 1 183 ? -1.624 -8.315 2.636 1.00 77.62 183 GLU A C 1
ATOM 1513 O O . GLU A 1 183 ? -2.525 -8.220 3.478 1.00 77.62 183 GLU A O 1
ATOM 1518 N N . LYS A 1 184 ? -0.378 -8.682 2.964 1.00 83.81 184 LYS A N 1
ATOM 1519 C CA . LYS A 1 184 ? 0.042 -8.979 4.343 1.00 83.81 184 LYS A CA 1
ATOM 1520 C C . LYS A 1 184 ? -0.071 -7.761 5.252 1.00 83.81 184 LYS A C 1
ATOM 1522 O O . LYS A 1 184 ? -0.576 -7.884 6.366 1.00 83.81 184 LYS A O 1
ATOM 1527 N N . GLU A 1 185 ? 0.358 -6.588 4.793 1.00 89.38 185 GLU A N 1
ATOM 1528 C CA . GLU A 1 185 ? 0.264 -5.352 5.574 1.00 89.38 185 GLU A CA 1
ATOM 1529 C C . GLU A 1 185 ? -1.198 -4.966 5.830 1.00 89.38 185 GLU A C 1
ATOM 1531 O O . GLU A 1 185 ? -1.578 -4.620 6.949 1.00 89.38 185 GLU A O 1
ATOM 1536 N N . HIS A 1 186 ? -2.051 -5.072 4.811 1.00 85.88 186 HIS A N 1
ATOM 1537 C CA . HIS A 1 186 ? -3.475 -4.800 4.945 1.00 85.88 186 HIS A CA 1
ATOM 1538 C C . HIS A 1 186 ? -4.176 -5.814 5.867 1.00 85.88 186 HIS A C 1
ATOM 1540 O O . HIS A 1 186 ? -5.034 -5.416 6.658 1.00 85.88 186 HIS A O 1
ATOM 1546 N N . HIS A 1 187 ? -3.804 -7.097 5.815 1.00 87.56 187 HIS A N 1
ATOM 1547 C CA . HIS A 1 187 ? -4.282 -8.108 6.763 1.00 87.56 187 HIS A CA 1
ATOM 1548 C C . HIS A 1 187 ? -3.876 -7.761 8.197 1.00 87.56 187 HIS A C 1
ATOM 1550 O O . HIS A 1 187 ? -4.735 -7.666 9.070 1.00 87.56 187 HIS A O 1
ATOM 1556 N N . HIS A 1 188 ? -2.591 -7.481 8.419 1.00 91.31 188 HIS A N 1
ATOM 1557 C CA . HIS A 1 188 ? -2.065 -7.113 9.729 1.00 91.31 188 HIS A CA 1
ATOM 1558 C C . HIS A 1 188 ? -2.767 -5.872 10.298 1.00 91.31 188 HIS A C 1
ATOM 1560 O O . HIS A 1 188 ? -3.230 -5.877 11.435 1.00 91.31 188 HIS A O 1
ATOM 1566 N N . ARG A 1 189 ? -2.955 -4.836 9.472 1.00 93.94 189 ARG A N 1
ATOM 1567 C CA . ARG A 1 189 ? -3.674 -3.614 9.852 1.00 93.94 189 ARG A CA 1
ATOM 1568 C C . ARG A 1 189 ? -5.122 -3.890 10.265 1.00 93.94 189 ARG A C 1
ATOM 1570 O O . ARG A 1 189 ? -5.608 -3.288 11.223 1.00 93.94 189 ARG A O 1
ATOM 1577 N N . ARG A 1 190 ? -5.819 -4.788 9.557 1.00 94.12 190 ARG A N 1
ATOM 1578 C CA . ARG A 1 190 ? -7.185 -5.202 9.917 1.00 94.12 190 ARG A CA 1
ATOM 1579 C C . ARG A 1 190 ? -7.219 -5.938 11.252 1.00 94.12 190 ARG A C 1
ATOM 1581 O O . ARG A 1 190 ? -8.079 -5.630 12.071 1.00 94.12 190 ARG A O 1
ATOM 1588 N N . GLU A 1 191 ? -6.287 -6.858 11.482 1.00 94.50 191 GLU A N 1
ATOM 1589 C CA . GLU A 1 191 ? -6.192 -7.597 12.746 1.00 94.50 191 GLU A CA 1
ATOM 1590 C C . GLU A 1 191 ? -5.891 -6.673 13.931 1.00 94.50 191 GLU A C 1
ATOM 1592 O O . GLU A 1 191 ? -6.526 -6.782 14.982 1.00 94.50 191 GLU A O 1
ATOM 1597 N N . GLU A 1 192 ? -4.972 -5.717 13.770 1.00 95.06 192 GLU A N 1
ATOM 1598 C CA . GLU A 1 192 ? -4.672 -4.724 14.805 1.00 95.06 192 GLU A CA 1
ATOM 1599 C C . GLU A 1 192 ? -5.881 -3.838 15.123 1.00 95.06 192 GLU A C 1
ATOM 1601 O O . GLU A 1 192 ? -6.182 -3.568 16.292 1.00 95.06 192 GLU A O 1
ATOM 1606 N N . GLU A 1 193 ? -6.604 -3.392 14.093 1.00 95.94 193 GLU A N 1
ATOM 1607 C CA . GLU A 1 193 ? -7.812 -2.597 14.274 1.00 95.94 193 GLU A CA 1
ATOM 1608 C C . GLU A 1 193 ? -8.920 -3.396 14.972 1.00 95.94 193 GLU A C 1
ATOM 1610 O O . GLU A 1 193 ? -9.581 -2.872 15.873 1.00 95.94 193 GLU A O 1
ATOM 1615 N N . GLU A 1 194 ? -9.110 -4.662 14.603 1.00 95.69 194 GLU A N 1
ATOM 1616 C CA . GLU A 1 194 ? -10.077 -5.547 15.247 1.00 95.69 194 GLU A CA 1
ATOM 1617 C C . GLU A 1 194 ? -9.713 -5.808 16.714 1.00 95.69 194 GLU A C 1
ATOM 1619 O O . GLU A 1 194 ? -10.573 -5.709 17.595 1.00 95.69 194 GLU A O 1
ATOM 1624 N N . HIS A 1 195 ? -8.432 -6.043 17.009 1.00 96.56 195 HIS A N 1
ATOM 1625 C CA . HIS A 1 195 ? -7.937 -6.210 18.376 1.00 96.56 195 HIS A CA 1
ATOM 1626 C C . HIS A 1 195 ? -8.152 -4.958 19.227 1.00 96.56 195 HIS A C 1
ATOM 1628 O O . HIS A 1 195 ? -8.608 -5.049 20.371 1.00 96.56 195 HIS A O 1
ATOM 1634 N N . ARG A 1 196 ? -7.885 -3.772 18.667 1.00 97.44 196 ARG A N 1
ATOM 1635 C CA . ARG A 1 196 ? -8.160 -2.490 19.330 1.00 97.44 196 ARG A CA 1
ATOM 1636 C C . ARG A 1 196 ? -9.652 -2.328 19.621 1.00 97.44 196 ARG A C 1
ATOM 1638 O O . ARG A 1 196 ? -10.015 -2.083 20.770 1.00 97.44 196 ARG A O 1
ATOM 1645 N N . ARG A 1 197 ? -10.518 -2.565 18.628 1.00 97.06 197 ARG A N 1
ATOM 1646 C CA . ARG A 1 197 ? -11.982 -2.510 18.796 1.00 97.06 197 ARG A CA 1
ATOM 1647 C C . ARG A 1 197 ? -12.472 -3.499 19.855 1.00 97.06 197 ARG A C 1
ATOM 1649 O O . ARG A 1 197 ? -13.375 -3.179 20.627 1.00 97.06 197 ARG A O 1
ATOM 1656 N N . ARG A 1 198 ? -11.889 -4.700 19.922 1.00 97.44 198 ARG A N 1
ATOM 1657 C CA . ARG A 1 198 ? -12.226 -5.703 20.940 1.00 97.44 198 ARG A CA 1
ATOM 1658 C C . ARG A 1 198 ? -11.841 -5.237 22.345 1.00 97.44 198 ARG A C 1
ATOM 1660 O O . ARG A 1 198 ? -12.669 -5.330 23.249 1.00 97.44 198 ARG A O 1
ATOM 1667 N N . LYS A 1 199 ? -10.632 -4.699 22.525 1.00 96.75 199 LYS A N 1
ATOM 1668 C CA . LYS A 1 199 ? -10.169 -4.156 23.814 1.00 96.75 199 LYS A CA 1
ATOM 1669 C C . LYS A 1 199 ? -11.030 -2.993 24.301 1.00 96.75 199 LYS A C 1
ATOM 1671 O O . LYS A 1 199 ? -11.408 -2.974 25.468 1.00 96.75 199 LYS A O 1
ATOM 1676 N N . GLU A 1 200 ? -11.378 -2.062 23.416 1.00 96.81 200 GLU A N 1
ATOM 1677 C CA . GLU A 1 200 ? -12.250 -0.927 23.747 1.00 96.81 200 GLU A CA 1
ATOM 1678 C C . GLU A 1 200 ? -13.645 -1.389 24.189 1.00 96.81 200 GLU A C 1
ATOM 1680 O O . GLU A 1 200 ? -14.165 -0.912 25.196 1.00 96.81 200 GLU A O 1
ATOM 1685 N N . ARG A 1 201 ? -14.233 -2.375 23.496 1.00 96.94 201 ARG A N 1
ATOM 1686 C CA . ARG A 1 201 ? -15.526 -2.961 23.889 1.00 96.94 201 ARG A CA 1
ATOM 1687 C C . ARG A 1 201 ? -15.468 -3.647 25.251 1.00 96.94 201 ARG A C 1
ATOM 1689 O O . ARG A 1 201 ? -16.400 -3.507 26.037 1.00 96.94 201 ARG A O 1
ATOM 1696 N N . GLU A 1 202 ? -14.399 -4.388 25.535 1.00 97.06 202 GLU A N 1
ATOM 1697 C CA . GLU A 1 202 ? -14.222 -5.034 26.840 1.00 97.06 202 GLU A CA 1
ATOM 1698 C C . GLU A 1 202 ? -14.019 -4.016 27.967 1.00 97.06 202 GLU A C 1
ATOM 1700 O O . GLU A 1 202 ? -14.574 -4.207 29.049 1.00 97.06 202 GLU A O 1
ATOM 1705 N N . HIS A 1 203 ? -13.272 -2.936 27.718 1.00 97.19 203 HIS A N 1
ATOM 1706 C CA . HIS A 1 203 ? -13.103 -1.844 28.676 1.00 97.19 203 HIS A CA 1
ATOM 1707 C C . HIS A 1 203 ? -14.436 -1.161 28.978 1.00 97.19 203 HIS A C 1
ATOM 1709 O O . HIS A 1 203 ? -14.832 -1.090 30.138 1.00 97.19 203 HIS A O 1
ATOM 1715 N N . CYS A 1 204 ? -15.164 -0.757 27.931 1.00 97.12 204 CYS A N 1
ATOM 1716 C CA . CYS A 1 204 ? -16.477 -0.135 28.060 1.00 97.12 204 CYS A CA 1
ATOM 1717 C C . CYS A 1 204 ? -17.427 -1.034 28.864 1.00 97.12 204 CYS A C 1
ATOM 1719 O O . CYS A 1 204 ? -17.958 -0.606 29.881 1.00 97.12 204 CYS A O 1
ATOM 1721 N N . ARG A 1 205 ? -17.538 -2.325 28.510 1.00 97.75 205 ARG A N 1
ATOM 1722 C CA . ARG A 1 205 ? -18.384 -3.278 29.247 1.00 97.75 205 ARG A CA 1
ATOM 1723 C C . ARG A 1 205 ? -18.030 -3.349 30.737 1.00 97.75 205 ARG A C 1
ATOM 1725 O O . ARG A 1 205 ? -18.932 -3.349 31.567 1.00 97.75 205 ARG A O 1
ATOM 1732 N N . ARG A 1 206 ? -16.739 -3.400 31.088 1.00 97.81 206 ARG A N 1
ATOM 1733 C CA . ARG A 1 206 ? -16.301 -3.437 32.497 1.00 97.81 206 ARG A CA 1
ATOM 1734 C C . ARG A 1 206 ? -16.656 -2.153 33.246 1.00 97.81 206 ARG A C 1
ATOM 1736 O O . ARG A 1 206 ? -17.118 -2.234 34.379 1.00 97.81 206 ARG A O 1
ATOM 1743 N N . GLU A 1 207 ? -16.467 -0.990 32.628 1.00 97.00 207 GLU A N 1
ATOM 1744 C CA . GLU A 1 207 ? -16.831 0.295 33.236 1.00 97.00 207 GLU A CA 1
ATOM 1745 C C . GLU A 1 207 ? -18.343 0.429 33.445 1.00 97.00 207 GLU A C 1
ATOM 1747 O O . GLU A 1 207 ? -18.783 0.909 34.491 1.00 97.00 207 GLU A O 1
ATOM 1752 N N . GLU A 1 208 ? -19.151 -0.023 32.483 1.00 96.38 208 GLU A N 1
ATOM 1753 C CA . GLU A 1 208 ? -20.608 -0.025 32.622 1.00 96.38 208 GLU A CA 1
ATOM 1754 C C . GLU A 1 208 ? -21.080 -0.985 33.718 1.00 96.38 208 GLU A C 1
ATOM 1756 O O . GLU A 1 208 ? -21.928 -0.611 34.531 1.00 96.38 208 GLU A O 1
ATOM 1761 N N . GLU A 1 209 ? -20.505 -2.190 33.788 1.00 97.44 209 GLU A N 1
ATOM 1762 C CA . GLU A 1 209 ? -20.783 -3.154 34.857 1.00 97.44 209 GLU A CA 1
ATOM 1763 C C . GLU A 1 209 ? -20.416 -2.589 36.239 1.00 97.44 209 GLU A C 1
ATOM 1765 O O . GLU A 1 209 ? -21.189 -2.734 37.188 1.00 97.44 209 GLU A O 1
ATOM 1770 N N . GLU A 1 210 ? -19.271 -1.912 36.377 1.00 97.38 210 GLU A N 1
ATOM 1771 C CA . GLU A 1 210 ? -18.894 -1.263 37.637 1.00 97.38 210 GLU A CA 1
ATOM 1772 C C . GLU A 1 210 ? -19.840 -0.125 38.020 1.00 97.38 210 GLU A C 1
ATOM 1774 O O . GLU A 1 210 ? -20.233 -0.024 39.185 1.00 97.38 210 GLU A O 1
ATOM 1779 N N . ARG A 1 211 ? -20.218 0.726 37.062 1.00 98.19 211 ARG A N 1
ATOM 1780 C CA . ARG A 1 211 ? -21.164 1.822 37.299 1.00 98.19 211 ARG A CA 1
ATOM 1781 C C . ARG A 1 211 ? -22.514 1.282 37.765 1.00 98.19 211 ARG A C 1
ATOM 1783 O O . ARG A 1 211 ? -23.021 1.736 38.786 1.00 98.19 211 ARG A O 1
ATOM 1790 N N . CYS A 1 212 ? -23.030 0.258 37.087 1.00 97.19 212 CYS A N 1
ATOM 1791 C CA . CYS A 1 212 ? -24.283 -0.395 37.452 1.00 97.19 212 CYS A CA 1
ATOM 1792 C C . CYS A 1 212 ? -24.221 -0.985 38.872 1.00 97.19 212 CYS A C 1
ATOM 1794 O O . CYS A 1 212 ? -25.105 -0.725 39.685 1.00 97.19 212 CYS A O 1
ATOM 1796 N N . ARG A 1 213 ? -23.127 -1.677 39.231 1.00 98.06 213 ARG A N 1
ATOM 1797 C CA . ARG A 1 213 ? -22.934 -2.203 40.596 1.00 98.06 213 ARG A CA 1
ATOM 1798 C C . ARG A 1 213 ? -22.930 -1.106 41.663 1.00 98.06 213 ARG A C 1
ATOM 1800 O O . ARG A 1 213 ? -23.517 -1.299 42.727 1.00 98.06 213 ARG A O 1
ATOM 1807 N N . ARG A 1 214 ? -22.274 0.031 41.403 1.00 98.06 214 ARG A N 1
ATOM 1808 C CA . ARG A 1 214 ? -22.228 1.165 42.347 1.00 98.06 214 ARG A CA 1
ATOM 1809 C C . ARG A 1 214 ? -23.612 1.789 42.538 1.00 98.06 214 ARG A C 1
ATOM 1811 O O . ARG A 1 214 ? -24.005 2.032 43.676 1.00 98.06 214 ARG A O 1
ATOM 1818 N N . GLU A 1 215 ? -24.356 1.993 41.453 1.00 97.06 215 GLU A N 1
ATOM 1819 C CA . GLU A 1 215 ? -25.720 2.536 41.493 1.00 97.06 215 GLU A CA 1
ATOM 1820 C C . GLU A 1 215 ? -26.692 1.602 42.233 1.00 97.06 215 GLU A C 1
ATOM 1822 O O . GLU A 1 215 ? -27.476 2.053 43.074 1.00 97.06 215 GLU A O 1
ATOM 1827 N N . GLU A 1 216 ? -26.618 0.291 41.988 1.00 97.12 216 GLU A N 1
ATOM 1828 C CA . GLU A 1 216 ? -27.427 -0.701 42.704 1.00 97.12 216 GLU A CA 1
ATOM 1829 C C . GLU A 1 216 ? -27.116 -0.730 44.206 1.00 97.12 216 GLU A C 1
ATOM 1831 O O . GLU A 1 216 ? -28.030 -0.780 45.039 1.00 97.12 216 GLU A O 1
ATOM 1836 N N . GLU A 1 217 ? -25.833 -0.676 44.575 1.00 97.81 217 GLU A N 1
ATOM 1837 C CA . GLU A 1 217 ? -25.418 -0.628 45.975 1.00 97.81 217 GLU A CA 1
ATOM 1838 C C . GLU A 1 217 ? -25.891 0.658 46.667 1.00 97.81 217 GLU A C 1
ATOM 1840 O O . GLU A 1 217 ? -26.380 0.603 47.801 1.00 97.81 217 GLU A O 1
ATOM 1845 N N . GLU A 1 218 ? -25.792 1.808 46.000 1.00 97.62 218 GLU A N 1
ATOM 1846 C CA . GLU A 1 218 ? -26.276 3.083 46.528 1.00 97.62 218 GLU A CA 1
ATOM 1847 C C . GLU A 1 218 ? -27.797 3.069 46.729 1.00 97.62 218 GLU A C 1
ATOM 1849 O O . GLU A 1 218 ? -28.291 3.465 47.791 1.00 97.62 218 GLU A O 1
ATOM 1854 N N . HIS A 1 219 ? -28.546 2.531 45.763 1.00 97.62 219 HIS A N 1
ATOM 1855 C CA . HIS A 1 219 ? -29.996 2.376 45.875 1.00 97.62 219 HIS A CA 1
ATOM 1856 C C . HIS A 1 219 ? -30.392 1.473 47.044 1.00 97.62 219 HIS A C 1
ATOM 1858 O O . HIS A 1 219 ? -31.318 1.795 47.796 1.00 97.62 219 HIS A O 1
ATOM 1864 N N . ARG A 1 220 ? -29.668 0.364 47.250 1.00 97.88 220 ARG A N 1
ATOM 1865 C CA . ARG A 1 220 ? -29.873 -0.525 48.403 1.00 97.88 220 ARG A CA 1
ATOM 1866 C C . ARG A 1 220 ? -29.633 0.215 49.721 1.00 97.88 220 ARG A C 1
ATOM 1868 O O . ARG A 1 220 ? -30.513 0.210 50.580 1.00 97.88 220 ARG A O 1
ATOM 1875 N N . ARG A 1 221 ? -28.509 0.931 49.847 1.00 98.00 221 ARG A N 1
ATOM 1876 C CA . ARG A 1 221 ? -28.184 1.734 51.043 1.00 98.00 221 ARG A CA 1
ATOM 1877 C C . ARG A 1 221 ? -29.233 2.815 51.309 1.00 98.00 221 ARG A C 1
ATOM 1879 O O . ARG A 1 221 ? -29.587 3.062 52.461 1.00 98.00 221 ARG A O 1
ATOM 1886 N N . ARG A 1 222 ? -29.751 3.467 50.263 1.00 97.81 222 ARG A N 1
ATOM 1887 C CA . ARG A 1 222 ? -30.810 4.476 50.392 1.00 97.81 222 ARG A CA 1
ATOM 1888 C C . ARG A 1 222 ? -32.112 3.863 50.903 1.00 97.81 222 ARG A C 1
ATOM 1890 O O . ARG A 1 222 ? -32.697 4.407 51.836 1.00 97.81 222 ARG A O 1
ATOM 1897 N N . LYS A 1 223 ? -32.536 2.727 50.344 1.00 97.00 223 LYS A N 1
ATOM 1898 C CA . LYS A 1 223 ? -33.730 1.999 50.802 1.00 97.00 223 LYS A CA 1
ATOM 1899 C C . LYS A 1 223 ? -33.614 1.559 52.260 1.00 97.00 223 LYS A C 1
ATOM 1901 O O . LYS A 1 223 ? -34.562 1.747 53.014 1.00 97.00 223 LYS A O 1
ATOM 1906 N N . GLU A 1 224 ? -32.461 1.032 52.665 1.00 97.31 224 GLU A N 1
ATOM 1907 C CA . GLU A 1 224 ? -32.200 0.646 54.059 1.00 97.31 224 GLU A CA 1
ATOM 1908 C C . GLU A 1 224 ? -32.285 1.849 55.009 1.00 97.31 224 GLU A C 1
ATOM 1910 O O . GLU A 1 224 ? -32.954 1.778 56.037 1.00 97.31 224 GLU A O 1
ATOM 1915 N N . ARG A 1 225 ? -31.686 2.992 54.643 1.00 97.38 225 ARG A N 1
ATOM 1916 C CA . ARG A 1 225 ? -31.786 4.231 55.436 1.00 97.38 225 ARG A CA 1
ATOM 1917 C C . ARG A 1 225 ? -33.217 4.750 55.537 1.00 97.38 225 ARG A C 1
ATOM 1919 O O . ARG A 1 225 ? -33.628 5.206 56.601 1.00 97.38 225 ARG A O 1
ATOM 1926 N N . GLU A 1 226 ? -33.975 4.708 54.444 1.00 97.12 226 GLU A N 1
ATOM 1927 C CA . GLU A 1 226 ? -35.380 5.121 54.448 1.00 97.12 226 GLU A CA 1
ATOM 1928 C C . GLU A 1 226 ? -36.249 4.191 55.300 1.00 97.12 226 GLU A C 1
ATOM 1930 O O . GLU A 1 226 ? -37.128 4.682 56.008 1.00 97.12 226 GLU A O 1
ATOM 1935 N N . HIS A 1 227 ? -35.986 2.882 55.270 1.00 97.81 227 HIS A N 1
ATOM 1936 C CA . HIS A 1 227 ? -36.641 1.908 56.140 1.00 97.81 227 HIS A CA 1
ATOM 1937 C C . HIS A 1 227 ? -36.351 2.205 57.612 1.00 97.81 227 HIS A C 1
ATOM 1939 O O . HIS A 1 227 ? -37.283 2.404 58.385 1.00 97.81 227 HIS A O 1
ATOM 1945 N N . TYR A 1 228 ? -35.071 2.341 57.971 1.00 96.38 228 TYR A N 1
ATOM 1946 C CA . TYR A 1 228 ? -34.650 2.649 59.337 1.00 96.38 228 TYR A CA 1
ATOM 1947 C C . TYR A 1 228 ? -35.274 3.955 59.851 1.00 96.38 228 TYR A C 1
ATOM 1949 O O . TYR A 1 228 ? -35.830 3.994 60.945 1.00 96.38 228 TYR A O 1
ATOM 1957 N N . ARG A 1 229 ? -35.267 5.017 59.030 1.00 97.81 229 ARG A N 1
ATOM 1958 C CA . ARG A 1 229 ? -35.900 6.297 59.381 1.00 97.81 229 ARG A CA 1
ATOM 1959 C C . ARG A 1 229 ? -37.401 6.142 59.640 1.00 97.81 229 ARG A C 1
ATOM 1961 O O . ARG A 1 229 ? -37.904 6.708 60.602 1.00 97.81 229 ARG A O 1
ATOM 1968 N N . ARG A 1 230 ? -38.123 5.383 58.805 1.00 97.25 230 ARG A N 1
ATOM 1969 C CA . ARG A 1 230 ? -39.562 5.130 59.006 1.00 97.25 230 ARG A CA 1
ATOM 1970 C C . ARG A 1 230 ? -39.830 4.336 60.283 1.00 97.25 230 ARG A C 1
ATOM 1972 O O . ARG A 1 230 ? -40.762 4.669 61.006 1.00 97.25 230 ARG A O 1
ATOM 1979 N N . GLU A 1 231 ? -39.020 3.321 60.572 1.00 96.62 231 GLU A N 1
ATOM 1980 C CA . GLU A 1 231 ? -39.143 2.533 61.803 1.00 96.62 231 GLU A CA 1
ATOM 1981 C C . GLU A 1 231 ? -38.876 3.370 63.061 1.00 96.62 231 GLU A C 1
ATOM 1983 O O . GLU A 1 231 ? -39.610 3.248 64.045 1.00 96.62 231 GLU A O 1
ATOM 1988 N N . GLU A 1 232 ? -37.864 4.243 63.039 1.00 96.94 232 GLU A N 1
ATOM 1989 C CA . GLU A 1 232 ? -37.617 5.180 64.140 1.00 96.94 232 GLU A CA 1
ATOM 1990 C C . GLU A 1 232 ? -38.749 6.197 64.295 1.00 96.94 232 GLU A C 1
ATOM 1992 O O . GLU A 1 232 ? -39.228 6.400 65.410 1.00 96.94 232 GLU A O 1
ATOM 1997 N N . GLU A 1 233 ? -39.236 6.791 63.201 1.00 97.00 233 GLU A N 1
ATOM 1998 C CA . GLU A 1 233 ? -40.380 7.707 63.243 1.00 97.00 233 GLU A CA 1
ATOM 1999 C C . GLU A 1 233 ? -41.630 7.028 63.822 1.00 97.00 233 GLU A C 1
ATOM 2001 O O . GLU A 1 233 ? -42.326 7.618 64.652 1.00 97.00 233 GLU A O 1
ATOM 2006 N N . GLU A 1 234 ? -41.916 5.778 63.441 1.00 97.25 234 GLU A N 1
ATOM 2007 C CA . GLU A 1 234 ? -43.009 5.005 64.034 1.00 97.25 234 GLU A CA 1
ATOM 2008 C C . GLU A 1 234 ? -42.796 4.741 65.525 1.00 97.25 234 GLU A C 1
ATOM 2010 O O . GLU A 1 234 ? -43.740 4.868 66.310 1.00 97.25 234 GLU A O 1
ATOM 2015 N N . ARG A 1 235 ? -41.572 4.396 65.937 1.00 97.56 235 ARG A N 1
ATOM 2016 C CA . ARG A 1 235 ? -41.242 4.187 67.351 1.00 97.56 235 ARG A CA 1
ATOM 2017 C C . ARG A 1 235 ? -41.462 5.467 68.156 1.00 97.56 235 ARG A C 1
ATOM 2019 O O . ARG A 1 235 ? -42.153 5.418 69.174 1.00 97.56 235 ARG A O 1
ATOM 2026 N N . CYS A 1 236 ? -40.961 6.604 67.668 1.00 96.94 236 CYS A N 1
ATOM 2027 C CA . CYS A 1 236 ? -41.175 7.910 68.286 1.00 96.94 236 CYS A CA 1
ATOM 2028 C C . CYS A 1 236 ? -42.666 8.259 68.381 1.00 96.94 236 CYS A C 1
ATOM 2030 O O . CYS A 1 236 ? -43.116 8.696 69.440 1.00 96.94 236 CYS A O 1
ATOM 2032 N N . ARG A 1 237 ? -43.453 8.016 67.321 1.00 97.50 237 ARG A N 1
ATOM 2033 C CA . ARG A 1 237 ? -44.910 8.246 67.337 1.00 97.50 237 ARG A CA 1
ATOM 2034 C C . ARG A 1 237 ? -45.613 7.406 68.401 1.00 97.50 237 ARG A C 1
ATOM 2036 O O . ARG A 1 237 ? -46.414 7.950 69.158 1.00 97.50 237 ARG A O 1
ATOM 2043 N N . ARG A 1 238 ? -45.301 6.108 68.500 1.00 97.25 238 ARG A N 1
ATOM 2044 C CA . ARG A 1 238 ? -45.897 5.210 69.511 1.00 97.25 238 ARG A CA 1
ATOM 2045 C C . ARG A 1 238 ? -45.531 5.631 70.935 1.00 97.25 238 ARG A C 1
ATOM 2047 O O . ARG A 1 238 ? -46.378 5.595 71.825 1.00 97.25 238 ARG A O 1
ATOM 2054 N N . GLU A 1 239 ? -44.287 6.046 71.159 1.00 96.62 239 GLU A N 1
ATOM 2055 C CA . GLU A 1 239 ? -43.824 6.516 72.468 1.00 96.62 239 GLU A CA 1
ATOM 2056 C C . GLU A 1 239 ? -44.466 7.854 72.867 1.00 96.62 239 GLU A C 1
ATOM 2058 O O . GLU A 1 239 ? -44.874 8.045 74.016 1.00 96.62 239 GLU A O 1
ATOM 2063 N N . GLU A 1 240 ? -44.612 8.785 71.924 1.00 96.62 240 GLU A N 1
ATOM 2064 C CA . GLU A 1 240 ? -45.325 10.041 72.155 1.00 96.62 240 GLU A CA 1
ATOM 2065 C C . GLU A 1 240 ? -46.814 9.811 72.443 1.00 96.62 240 GLU A C 1
ATOM 2067 O O . GLU A 1 240 ? -47.352 10.378 73.395 1.00 96.62 240 GLU A O 1
ATOM 2072 N N . GLU A 1 241 ? -47.477 8.940 71.682 1.00 97.00 241 GLU A N 1
ATOM 2073 C CA . GLU A 1 241 ? -48.871 8.566 71.928 1.00 97.00 241 GLU A CA 1
ATOM 2074 C C . GLU A 1 241 ? -49.050 7.932 73.315 1.00 97.00 241 GLU A C 1
ATOM 2076 O O . GLU A 1 241 ? -49.980 8.282 74.049 1.00 97.00 241 GLU A O 1
ATOM 2081 N N . TYR A 1 242 ? -48.122 7.062 73.723 1.00 94.69 242 TYR A N 1
ATOM 2082 C CA . TYR A 1 242 ? -48.108 6.478 75.062 1.00 94.69 242 TYR A CA 1
ATOM 2083 C C . TYR A 1 242 ? -47.972 7.543 76.161 1.00 94.69 242 TYR A C 1
ATOM 2085 O O . TYR A 1 242 ? -48.734 7.515 77.134 1.00 94.69 242 TYR A O 1
ATOM 2093 N N . ARG A 1 243 ? -47.065 8.520 75.998 1.00 97.31 243 ARG A N 1
ATOM 2094 C CA . ARG A 1 243 ? -46.918 9.653 76.932 1.00 97.31 243 ARG A CA 1
ATOM 2095 C C . ARG A 1 243 ? -48.198 10.480 77.025 1.00 97.31 243 ARG A C 1
ATOM 2097 O O . ARG A 1 243 ? -48.711 10.667 78.127 1.00 97.31 243 ARG A O 1
ATOM 2104 N N . ARG A 1 244 ? -48.786 10.862 75.886 1.00 96.56 244 ARG A N 1
ATOM 2105 C CA . ARG A 1 244 ? -50.065 11.597 75.839 1.00 96.56 244 ARG A CA 1
ATOM 2106 C C . ARG A 1 244 ? -51.192 10.825 76.525 1.00 96.56 244 ARG A C 1
ATOM 2108 O O . ARG A 1 244 ? -52.016 11.417 77.219 1.00 96.56 244 ARG A O 1
ATOM 2115 N N . ARG A 1 245 ? -51.252 9.499 76.356 1.00 97.25 245 ARG A N 1
ATOM 2116 C CA . ARG A 1 245 ? -52.242 8.653 77.039 1.00 97.25 245 ARG A CA 1
ATOM 2117 C C . ARG A 1 245 ? -52.042 8.667 78.555 1.00 97.25 245 ARG A C 1
ATOM 2119 O O . ARG A 1 245 ? -53.022 8.818 79.280 1.00 97.25 245 ARG A O 1
ATOM 2126 N N . LYS A 1 246 ? -50.800 8.541 79.031 1.00 96.62 246 LYS A N 1
ATOM 2127 C CA . LYS A 1 246 ? -50.472 8.604 80.464 1.00 96.62 246 LYS A CA 1
ATOM 2128 C C . LYS A 1 246 ? -50.804 9.960 81.079 1.00 96.62 246 LYS A C 1
ATOM 2130 O O . LYS A 1 246 ? -51.402 9.990 82.149 1.00 96.62 246 LYS A O 1
ATOM 2135 N N . GLU A 1 247 ? -50.491 11.054 80.392 1.00 95.44 247 GLU A N 1
ATOM 2136 C CA . GLU A 1 247 ? -50.852 12.410 80.824 1.00 95.44 247 GLU A CA 1
ATOM 2137 C C . GLU A 1 247 ? -52.370 12.592 80.916 1.00 95.44 247 GLU A C 1
ATOM 2139 O O . GLU A 1 247 ? -52.869 13.074 81.929 1.00 95.44 247 GLU A O 1
ATOM 2144 N N . ARG A 1 248 ? -53.132 12.134 79.911 1.00 95.31 248 ARG A N 1
ATOM 2145 C CA . ARG A 1 248 ? -54.606 12.169 79.954 1.00 95.31 248 ARG A CA 1
ATOM 2146 C C . ARG A 1 248 ? -55.176 11.345 81.106 1.00 95.31 248 ARG A C 1
ATOM 2148 O O . ARG A 1 248 ? -56.135 11.769 81.743 1.00 95.31 248 ARG A O 1
ATOM 2155 N N . GLU A 1 249 ? -54.618 10.164 81.371 1.00 95.56 249 GLU A N 1
ATOM 2156 C CA . GLU A 1 249 ? -55.026 9.343 82.516 1.00 95.56 249 GLU A CA 1
ATOM 2157 C C . GLU A 1 249 ? -54.696 10.014 83.853 1.00 95.56 249 GLU A C 1
ATOM 2159 O O . GLU A 1 249 ? -55.511 9.941 84.772 1.00 95.56 249 GLU A O 1
ATOM 2164 N N . HIS A 1 250 ? -53.539 10.673 83.961 1.00 95.00 250 HIS A N 1
ATOM 2165 C CA . HIS A 1 250 ? -53.154 11.442 85.142 1.00 95.00 250 HIS A CA 1
ATOM 2166 C C . HIS A 1 250 ? -54.106 12.616 85.375 1.00 95.00 250 HIS A C 1
ATOM 2168 O O . HIS A 1 250 ? -54.709 12.699 86.440 1.00 95.00 250 HIS A O 1
ATOM 2174 N N . HIS A 1 251 ? -54.326 13.444 84.350 1.00 94.69 251 HIS A N 1
ATOM 2175 C CA . HIS A 1 251 ? -55.250 14.577 84.404 1.00 94.69 251 HIS A CA 1
ATOM 2176 C C . HIS A 1 251 ? -56.659 14.139 84.808 1.00 94.69 251 HIS A C 1
ATOM 2178 O O . HIS A 1 251 ? -57.261 14.731 85.697 1.00 94.69 251 HIS A O 1
ATOM 2184 N N . ARG A 1 252 ? -57.170 13.048 84.216 1.00 95.94 252 ARG A N 1
ATOM 2185 C CA . ARG A 1 252 ? -58.482 12.495 84.576 1.00 95.94 252 ARG A CA 1
ATOM 2186 C C . ARG A 1 252 ? -58.548 12.092 86.052 1.00 95.94 252 ARG A C 1
ATOM 2188 O O . ARG A 1 252 ? -59.536 12.388 86.710 1.00 95.94 252 ARG A O 1
ATOM 2195 N N . ARG A 1 253 ? -57.511 11.434 86.583 1.00 95.50 253 ARG A N 1
ATOM 2196 C CA . ARG A 1 253 ? -57.452 11.056 88.008 1.00 95.50 253 ARG A CA 1
ATOM 2197 C C . ARG A 1 253 ? -57.396 12.279 88.924 1.00 95.50 253 ARG A C 1
ATOM 2199 O O . ARG A 1 253 ? -58.081 12.295 89.939 1.00 95.50 253 ARG A O 1
ATOM 2206 N N . GLU A 1 254 ? -56.610 13.292 88.569 1.00 95.25 254 GLU A N 1
ATOM 2207 C CA . GLU A 1 254 ? -56.522 14.542 89.333 1.00 95.25 254 GLU A CA 1
ATOM 2208 C C . GLU A 1 254 ? -57.844 15.318 89.332 1.00 95.25 254 GLU A C 1
ATOM 2210 O O . GLU A 1 254 ? -58.247 15.850 90.367 1.00 95.25 254 GLU A O 1
ATOM 2215 N N . GLU A 1 255 ? -58.543 15.370 88.195 1.00 94.38 255 GLU A N 1
ATOM 2216 C CA . GLU A 1 255 ? -59.878 15.967 88.102 1.00 94.38 255 GLU A CA 1
ATOM 2217 C C . GLU A 1 255 ? -60.915 15.185 88.910 1.00 94.38 255 GLU A C 1
ATOM 2219 O O . GLU A 1 255 ? -61.682 15.791 89.657 1.00 94.38 255 GLU A O 1
ATOM 2224 N N . GLU A 1 256 ? -60.919 13.851 88.825 1.00 94.12 256 GLU A N 1
ATOM 2225 C CA . GLU A 1 256 ? -61.788 13.000 89.645 1.00 94.12 256 GLU A CA 1
ATOM 2226 C C . GLU A 1 256 ? -61.530 13.212 91.145 1.00 94.12 256 GLU A C 1
ATOM 2228 O O . GLU A 1 256 ? -62.477 13.330 91.925 1.00 94.12 256 GLU A O 1
ATOM 2233 N N . GLU A 1 257 ? -60.266 13.303 91.572 1.00 94.56 257 GLU A N 1
ATOM 2234 C CA . GLU A 1 257 ? -59.925 13.618 92.962 1.00 94.56 257 GLU A CA 1
ATOM 2235 C C . GLU A 1 257 ? -60.390 15.012 93.379 1.00 94.56 257 GLU A C 1
ATOM 2237 O O . GLU A 1 257 ? -60.932 15.173 94.475 1.00 94.56 257 GLU A O 1
ATOM 2242 N N . ARG A 1 258 ? -60.194 16.020 92.524 1.00 95.38 258 ARG A N 1
ATOM 2243 C CA . ARG A 1 258 ? -60.648 17.389 92.789 1.00 95.38 258 ARG A CA 1
ATOM 2244 C C . ARG A 1 258 ? -62.164 17.437 92.953 1.00 95.38 258 ARG A C 1
ATOM 2246 O O . ARG A 1 258 ? -62.643 17.969 93.950 1.00 95.38 258 ARG A O 1
ATOM 2253 N N . CYS A 1 259 ? -62.895 16.800 92.041 1.00 94.44 259 CYS A N 1
ATOM 2254 C CA . CYS A 1 259 ? -64.349 16.692 92.096 1.00 94.44 259 CYS A CA 1
ATOM 2255 C C . CYS A 1 259 ? -64.810 15.992 93.385 1.00 94.44 259 CYS A C 1
ATOM 2257 O O . CYS A 1 259 ? -65.675 16.511 94.089 1.00 94.44 259 CYS A O 1
ATOM 2259 N N . ARG A 1 260 ? -64.164 14.883 93.780 1.00 94.38 260 ARG A N 1
ATOM 2260 C CA . ARG A 1 260 ? -64.451 14.202 95.059 1.00 94.38 260 ARG A CA 1
ATOM 2261 C C . ARG A 1 260 ? -64.237 15.106 96.276 1.00 94.38 260 ARG A C 1
ATOM 2263 O O . ARG A 1 260 ? -65.069 15.094 97.182 1.00 94.38 260 ARG A O 1
ATOM 2270 N N . ARG A 1 261 ? -63.144 15.881 96.314 1.00 93.88 261 ARG A N 1
ATOM 2271 C CA . ARG A 1 261 ? -62.856 16.820 97.416 1.00 93.88 261 ARG A CA 1
ATOM 2272 C C . ARG A 1 261 ? -63.905 17.932 97.487 1.00 93.88 261 ARG A C 1
ATOM 2274 O O . ARG A 1 261 ? -64.414 18.205 98.571 1.00 93.88 261 ARG A O 1
ATOM 2281 N N . GLU A 1 262 ? -64.269 18.522 96.351 1.00 93.44 262 GLU A N 1
ATOM 2282 C CA . GLU A 1 262 ? -65.305 19.562 96.267 1.00 93.44 262 GLU A CA 1
ATOM 2283 C C . GLU A 1 262 ? -66.691 19.036 96.677 1.00 93.44 262 GLU A C 1
ATOM 2285 O O . GLU A 1 262 ? -67.407 19.688 97.442 1.00 93.44 262 GLU A O 1
ATOM 2290 N N . GLU A 1 263 ? -67.069 17.830 96.241 1.00 92.06 263 GLU A N 1
ATOM 2291 C CA . GLU A 1 263 ? -68.315 17.181 96.662 1.00 92.06 263 GLU A CA 1
ATOM 2292 C C . GLU A 1 263 ? -68.339 16.889 98.166 1.00 92.06 263 GLU A C 1
ATOM 2294 O O . GLU A 1 263 ? -69.368 17.071 98.829 1.00 92.06 263 GLU A O 1
ATOM 2299 N N . GLU A 1 264 ? -67.223 16.424 98.730 1.00 92.56 264 GLU A N 1
ATOM 2300 C CA . GLU A 1 264 ? -67.100 16.191 100.166 1.00 92.56 264 GLU A CA 1
ATOM 2301 C C . GLU A 1 264 ? -67.190 17.502 100.958 1.00 92.56 264 GLU A C 1
ATOM 2303 O O . GLU A 1 264 ? -67.922 17.572 101.950 1.00 92.56 264 GLU A O 1
ATOM 2308 N N . GLU A 1 265 ? -66.525 18.567 100.508 1.00 91.88 265 GLU A N 1
ATOM 2309 C CA . GLU A 1 265 ? -66.651 19.896 101.107 1.00 91.88 265 GLU A CA 1
ATOM 2310 C C . GLU A 1 265 ? -68.082 20.430 101.034 1.00 91.88 265 GLU A C 1
ATOM 2312 O O . GLU A 1 265 ? -68.608 20.925 102.038 1.00 91.88 265 GLU A O 1
ATOM 2317 N N . HIS A 1 266 ? -68.755 20.286 99.890 1.00 92.75 266 HIS A N 1
ATOM 2318 C CA . HIS A 1 266 ? -70.154 20.683 99.730 1.00 92.75 266 HIS A CA 1
ATOM 2319 C C . HIS A 1 266 ? -71.073 19.912 100.679 1.00 92.75 266 HIS A C 1
ATOM 2321 O O . HIS A 1 266 ? -71.950 20.496 101.322 1.00 92.75 266 HIS A O 1
ATOM 2327 N N . ARG A 1 267 ? -70.842 18.604 100.835 1.00 91.38 267 ARG A N 1
ATOM 2328 C CA . ARG A 1 267 ? -71.559 17.750 101.792 1.00 91.38 267 ARG A CA 1
ATOM 2329 C C . ARG A 1 267 ? -71.336 18.216 103.230 1.00 91.38 267 ARG A C 1
ATOM 2331 O O . ARG A 1 267 ? -72.312 18.434 103.946 1.00 91.38 267 ARG A O 1
ATOM 2338 N N . ARG A 1 268 ? -70.081 18.465 103.625 1.00 90.25 268 ARG A N 1
ATOM 2339 C CA . ARG A 1 268 ? -69.718 19.010 104.947 1.00 90.25 268 ARG A CA 1
ATOM 2340 C C . ARG A 1 268 ? -70.357 20.383 105.185 1.00 90.25 268 ARG A C 1
ATOM 2342 O O . ARG A 1 268 ? -70.825 20.662 106.290 1.00 90.25 268 ARG A O 1
ATOM 2349 N N . ARG A 1 269 ? -70.416 21.248 104.165 1.00 89.88 269 ARG A N 1
ATOM 2350 C CA . ARG A 1 269 ? -71.067 22.569 104.230 1.00 89.88 269 ARG A CA 1
ATOM 2351 C C . ARG A 1 269 ? -72.577 22.443 104.431 1.00 89.88 269 ARG A C 1
ATOM 2353 O O . ARG A 1 269 ? -73.105 23.077 105.345 1.00 89.88 269 ARG A O 1
ATOM 2360 N N . LYS A 1 270 ? -73.254 21.588 103.656 1.00 89.75 270 LYS A N 1
ATOM 2361 C CA . LYS A 1 270 ? -74.687 21.282 103.822 1.00 89.75 270 LYS A CA 1
ATOM 2362 C C . LYS A 1 270 ? -74.997 20.711 105.203 1.00 89.75 270 LYS A C 1
ATOM 2364 O O . LYS A 1 270 ? -75.959 21.137 105.831 1.00 89.75 270 LYS A O 1
ATOM 2369 N N . GLU A 1 271 ? -74.171 19.800 105.707 1.00 87.94 271 GLU A N 1
ATOM 2370 C CA . GLU A 1 271 ? -74.334 19.212 107.040 1.00 87.94 271 GLU A CA 1
ATOM 2371 C C . GLU A 1 271 ? -74.139 20.258 108.153 1.00 87.94 271 GLU A C 1
ATOM 2373 O O . GLU A 1 271 ? -74.910 20.312 109.110 1.00 87.94 271 GLU A O 1
ATOM 2378 N N . ARG A 1 272 ? -73.149 21.155 108.023 1.00 87.44 272 ARG A N 1
A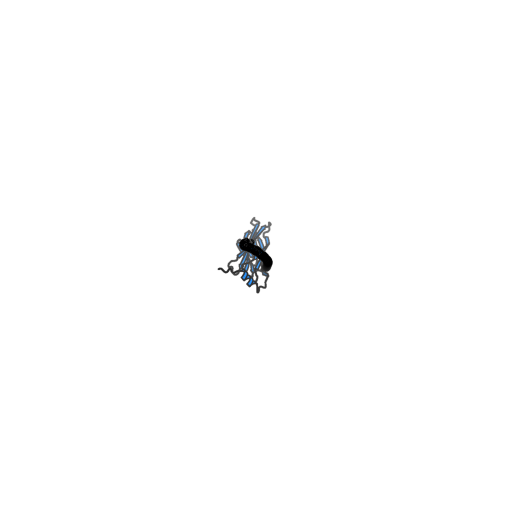TOM 2379 C CA . ARG A 1 272 ? -72.976 22.306 108.932 1.00 87.44 272 ARG A CA 1
ATOM 2380 C C . ARG A 1 272 ? -74.179 23.249 108.896 1.00 87.44 272 ARG A C 1
ATOM 2382 O O . ARG A 1 272 ? -74.605 23.721 109.948 1.00 87.44 272 ARG A O 1
ATOM 2389 N N . GLU A 1 273 ? -74.732 23.531 107.719 1.00 86.50 273 GLU A N 1
ATOM 2390 C CA . GLU A 1 273 ? -75.960 24.321 107.593 1.00 86.50 273 GLU A CA 1
ATOM 2391 C C . GLU A 1 273 ? -77.174 23.614 108.201 1.00 86.50 273 GLU A C 1
ATOM 2393 O O . GLU A 1 273 ? -77.965 24.270 108.880 1.00 86.50 273 GLU A O 1
ATOM 2398 N N . HIS A 1 274 ? -77.307 22.298 108.013 1.00 86.38 274 HIS A N 1
ATOM 2399 C CA . HIS A 1 274 ? -78.354 21.495 108.644 1.00 86.38 274 HIS A CA 1
ATOM 2400 C C . HIS A 1 274 ? -78.252 21.573 110.166 1.00 86.38 274 HIS A C 1
ATOM 2402 O O . HIS A 1 274 ? -79.208 22.001 110.805 1.00 86.38 274 HIS A O 1
ATOM 2408 N N . ARG A 1 275 ? -77.065 21.315 110.735 1.00 81.38 275 ARG A N 1
ATOM 2409 C CA . ARG A 1 275 ? -76.796 21.467 112.176 1.00 81.38 275 ARG A CA 1
ATOM 2410 C C . ARG A 1 275 ? -77.118 22.870 112.690 1.00 81.38 275 ARG A C 1
ATOM 2412 O O . ARG A 1 275 ? -77.700 23.016 113.757 1.00 81.38 275 ARG A O 1
ATOM 2419 N N . ARG A 1 276 ? -76.790 23.926 111.933 1.00 81.75 276 ARG A N 1
ATOM 2420 C CA . ARG A 1 276 ? -77.163 25.310 112.293 1.00 81.75 276 ARG A CA 1
ATOM 2421 C C . ARG A 1 276 ? -78.679 25.526 112.281 1.00 81.75 276 ARG A C 1
ATOM 2423 O O . ARG A 1 276 ? -79.194 26.232 113.146 1.00 81.75 276 ARG A O 1
ATOM 2430 N N . LYS A 1 277 ? -79.396 24.967 111.301 1.00 80.38 277 LYS A N 1
ATOM 2431 C CA . LYS A 1 277 ? -80.864 25.049 111.210 1.00 80.38 277 LYS A CA 1
ATOM 2432 C C . LYS A 1 277 ? -81.542 24.240 112.317 1.00 80.38 277 LYS A C 1
ATOM 2434 O O . LYS A 1 277 ? -82.489 24.749 112.907 1.00 80.38 277 LYS A O 1
ATOM 2439 N N . GLU A 1 278 ? -81.047 23.047 112.632 1.00 75.44 278 GLU A N 1
ATOM 2440 C CA . GLU A 1 278 ? -81.508 22.236 113.764 1.00 75.44 278 GLU A CA 1
ATOM 2441 C C . GLU A 1 278 ? -81.243 22.925 115.094 1.00 75.44 278 GLU A C 1
ATOM 2443 O O . GLU A 1 278 ? -82.193 23.143 115.830 1.00 75.44 278 GLU A O 1
ATOM 2448 N N . GLY A 1 279 ? -80.030 23.421 115.345 1.00 74.75 279 GLY A N 1
ATOM 2449 C CA . GLY A 1 279 ? -79.744 24.197 116.554 1.00 74.75 279 GLY A CA 1
ATOM 2450 C C . GLY A 1 279 ? -80.614 25.456 116.681 1.00 74.75 279 GLY A C 1
ATOM 2451 O O . GLY A 1 279 ? -80.990 25.844 117.782 1.00 74.75 279 GLY A O 1
ATOM 2452 N N . ARG A 1 280 ? -81.011 26.094 115.567 1.00 73.00 280 ARG A N 1
ATOM 2453 C CA . ARG A 1 280 ? -82.021 27.173 115.590 1.00 73.00 280 ARG A CA 1
ATOM 2454 C C . ARG A 1 280 ? -83.431 26.664 115.906 1.00 73.00 280 ARG A C 1
ATOM 2456 O O . ARG A 1 280 ? -84.166 27.376 116.582 1.00 73.00 280 ARG A O 1
ATOM 2463 N N . ARG A 1 281 ? -83.833 25.490 115.410 1.00 69.50 281 ARG A N 1
ATOM 2464 C CA . ARG A 1 281 ? -85.128 24.861 115.737 1.00 69.50 281 ARG A CA 1
ATOM 2465 C C . ARG A 1 281 ? -85.180 24.426 117.198 1.00 69.50 281 ARG A C 1
ATOM 2467 O O . ARG A 1 281 ? -86.186 24.664 117.845 1.00 69.50 281 ARG A O 1
ATOM 2474 N N . GLU A 1 282 ? -84.097 23.867 117.715 1.00 67.94 282 GLU A N 1
ATOM 2475 C CA . GLU A 1 282 ? -83.959 23.431 119.102 1.00 67.94 282 GLU A CA 1
ATOM 2476 C C . GLU A 1 282 ? -83.910 24.619 120.061 1.00 67.94 282 GLU A C 1
ATOM 2478 O O . GLU A 1 282 ? -84.643 24.631 121.035 1.00 67.94 282 GLU A O 1
ATOM 2483 N N . ARG A 1 283 ? -83.207 25.708 119.718 1.00 65.25 283 ARG A N 1
ATOM 2484 C CA . ARG A 1 283 ? -83.332 26.977 120.459 1.00 65.25 283 ARG A CA 1
ATOM 2485 C C . ARG A 1 283 ? -84.756 27.534 120.450 1.00 65.25 283 ARG A C 1
ATOM 2487 O O . ARG A 1 283 ? -85.188 28.063 121.461 1.00 65.25 283 ARG A O 1
ATOM 2494 N N . LYS A 1 284 ? -85.495 27.420 119.339 1.00 66.44 284 LYS A N 1
ATOM 2495 C CA . LYS A 1 284 ? -86.923 27.790 119.304 1.00 66.44 284 LYS A CA 1
ATOM 2496 C C . LYS A 1 284 ? -87.796 26.853 120.148 1.00 66.44 284 LYS A C 1
ATOM 2498 O O . LYS A 1 284 ? -88.811 27.311 120.648 1.00 66.44 284 LYS A O 1
ATOM 2503 N N . ARG A 1 285 ? -87.416 25.580 120.295 1.00 58.41 285 ARG A N 1
ATOM 2504 C CA . ARG A 1 285 ? -88.090 24.588 121.148 1.00 58.41 285 ARG A CA 1
ATOM 2505 C C . ARG A 1 285 ? -87.825 24.861 122.629 1.00 58.41 285 ARG A C 1
ATOM 2507 O O . ARG A 1 285 ? -88.767 25.045 123.376 1.00 58.41 285 ARG A O 1
ATOM 2514 N N . ASN A 1 286 ? -86.565 25.057 123.005 1.00 57.97 286 ASN A N 1
ATOM 2515 C CA . ASN A 1 286 ? -86.179 25.388 124.376 1.00 57.97 286 ASN A CA 1
ATOM 2516 C C . ASN A 1 286 ? -86.696 26.770 124.802 1.00 57.97 286 ASN A C 1
ATOM 2518 O O . ASN A 1 286 ? -87.041 26.955 125.955 1.00 57.97 286 ASN A O 1
ATOM 2522 N N . HIS A 1 287 ? -86.821 27.731 123.879 1.00 57.88 287 HIS A N 1
ATOM 2523 C CA . HIS A 1 287 ? -87.476 29.011 124.170 1.00 57.88 287 HIS A CA 1
ATOM 2524 C C . HIS A 1 287 ? -88.999 28.884 124.373 1.00 57.88 287 HIS A C 1
ATOM 2526 O O . HIS A 1 287 ? -89.599 29.755 124.990 1.00 57.88 287 HIS A O 1
ATOM 2532 N N . ILE A 1 288 ? -89.627 27.818 123.864 1.00 56.22 288 ILE A N 1
ATOM 2533 C CA . ILE A 1 288 ? -91.019 27.476 124.187 1.00 56.22 288 ILE A CA 1
ATOM 2534 C C . ILE A 1 288 ? -91.083 26.783 125.557 1.00 56.22 288 ILE A C 1
ATOM 2536 O O . ILE A 1 288 ? -91.975 27.102 126.332 1.00 56.22 288 ILE A O 1
ATOM 2540 N N . ASP A 1 289 ? -90.126 25.913 125.890 1.00 51.38 289 ASP A N 1
ATOM 2541 C CA . ASP A 1 289 ? -90.113 25.180 127.167 1.00 51.38 289 ASP A CA 1
ATOM 2542 C C . ASP A 1 289 ? -89.694 26.049 128.378 1.00 51.38 289 ASP A C 1
ATOM 2544 O O . ASP A 1 289 ? -90.250 25.879 129.461 1.00 51.38 289 ASP A O 1
ATOM 2548 N N . ASP A 1 290 ? -88.818 27.050 128.204 1.00 48.97 290 ASP A N 1
ATOM 2549 C CA . ASP A 1 290 ? -88.524 28.064 129.242 1.00 48.97 290 ASP A CA 1
ATOM 2550 C C . ASP A 1 290 ? -89.740 28.958 129.543 1.00 48.97 290 ASP A C 1
ATOM 2552 O O . ASP A 1 290 ? -89.852 29.508 130.634 1.00 48.97 290 ASP A O 1
ATOM 2556 N N . PHE A 1 291 ? -90.693 29.073 128.612 1.00 50.03 291 PHE A N 1
ATOM 2557 C CA . PHE A 1 291 ? -91.944 29.797 128.853 1.00 50.03 291 PHE A CA 1
ATOM 2558 C C . PHE A 1 291 ? -92.942 28.986 129.703 1.00 50.03 291 PHE A C 1
ATOM 2560 O O . PHE A 1 291 ? -93.896 29.553 130.228 1.00 50.03 291 PHE A O 1
ATOM 2567 N N . TYR A 1 292 ? -92.735 27.672 129.860 1.00 48.78 292 TYR A N 1
ATOM 2568 C CA . TYR A 1 292 ? -93.622 26.783 130.624 1.00 48.78 292 TYR A CA 1
ATOM 2569 C C . TYR A 1 292 ? -93.086 26.392 132.012 1.00 48.78 292 TYR A C 1
ATOM 2571 O O . TYR A 1 292 ? -93.852 25.867 132.814 1.00 48.78 292 TYR A O 1
ATOM 2579 N N . TRP A 1 293 ? -91.823 26.686 132.345 1.00 47.78 293 TRP A N 1
ATOM 2580 C CA . TRP A 1 293 ? -91.264 26.436 133.688 1.00 47.78 293 TRP A CA 1
ATOM 2581 C C . TRP A 1 293 ? -91.371 27.618 134.663 1.00 47.78 293 TRP A C 1
ATOM 2583 O O . TRP A 1 293 ? -91.095 27.450 135.848 1.00 47.78 293 TRP A O 1
ATOM 2593 N N . GLU A 1 294 ? -91.819 28.793 134.214 1.00 47.69 294 GLU A N 1
ATOM 2594 C CA . GLU A 1 294 ? -92.051 29.951 135.094 1.00 47.69 294 GLU A CA 1
ATOM 2595 C C . GLU A 1 294 ? -93.440 29.956 135.766 1.00 47.69 294 GLU A C 1
ATOM 2597 O O . GLU A 1 294 ? -93.739 30.872 136.530 1.00 47.69 294 GLU A O 1
ATOM 2602 N N . PHE A 1 295 ? -94.295 28.952 135.514 1.00 46.19 295 PHE A N 1
ATOM 2603 C CA . PHE A 1 295 ? -95.698 28.988 135.952 1.00 46.19 295 PHE A CA 1
ATOM 2604 C C . PHE A 1 295 ? -96.109 28.013 137.063 1.00 46.19 295 PHE A C 1
ATOM 2606 O O . PHE A 1 295 ? -97.167 28.223 137.647 1.00 46.19 295 PHE A O 1
ATOM 2613 N N . ASP A 1 296 ? -95.293 27.025 137.437 1.00 45.34 296 ASP A N 1
ATOM 2614 C CA . ASP A 1 296 ? -95.709 26.007 138.414 1.00 45.34 296 ASP A CA 1
ATOM 2615 C C . ASP A 1 296 ? -94.642 25.755 139.488 1.00 45.34 296 ASP A C 1
ATOM 2617 O O . ASP A 1 296 ? -93.881 24.800 139.400 1.00 45.34 296 ASP A O 1
ATOM 2621 N N . PHE A 1 297 ? -94.584 26.618 140.509 1.00 44.00 297 PHE A N 1
ATOM 2622 C CA . PHE A 1 297 ? -94.467 26.214 141.924 1.00 44.00 297 PHE A CA 1
ATOM 2623 C C . PHE A 1 297 ? -94.684 27.436 142.838 1.00 44.00 297 PHE A C 1
ATOM 2625 O O . PHE A 1 297 ? -93.762 28.024 143.398 1.00 44.00 297 PHE A O 1
ATOM 2632 N N . ASN A 1 298 ? -95.950 27.826 142.971 1.00 42.72 298 ASN A N 1
ATOM 2633 C CA . ASN A 1 298 ? -96.472 28.581 144.105 1.00 42.72 298 ASN A CA 1
ATOM 2634 C C . ASN A 1 298 ? -97.667 27.766 144.615 1.00 42.72 298 ASN A C 1
ATOM 2636 O O . ASN A 1 298 ? -98.706 27.782 143.958 1.00 42.72 298 ASN A O 1
ATOM 2640 N N . ILE A 1 299 ? -97.468 27.000 145.695 1.00 43.19 299 ILE A N 1
ATOM 2641 C CA . ILE A 1 299 ? -98.426 26.586 146.746 1.00 43.19 299 ILE A CA 1
ATOM 2642 C C . ILE A 1 299 ? -97.722 25.620 147.701 1.00 43.19 299 ILE A C 1
ATOM 2644 O O . ILE A 1 299 ? -97.119 24.634 147.218 1.00 43.19 299 ILE A O 1
#